Protein AF-K1ZIK6-F1 (afdb_monomer)

Mean predicted aligned error: 15.76 Å

Sequence (245 aa):
MTEDLHEIILDYQNMPEIDQSTIDKTIYEISEILEEAASSTHEKVGQIIFLNIFEQDFQAAEEINNPKSTNSKAKLFLILENQITEQSKDKNLPKKTWLYNSVNLMLDKKHIENTPVKELYSNMNVSKRIELLRVKNIQDKIDLINKYSNKNSSVRDLRAEIGKETTTKSNGLLTYIKDPTKITNVDDIKLVGGKKKEVAIQLGKDAVESLTKEIQLKQKGLDNLSKLISRLEEYNPAPGRKKTS

Organism: NCBI:txid1234023

pLDDT: mean 78.19, std 17.97, range [39.06, 96.19]

Foldseek 3Di:
DPPVVVVVVVLVVPADPQPVVLLVVLQVQLQVLLVVPDQCSLQSNLVSLCCSLVVVVLVLLVCLPPPPDPDNSSVSVVVSQVVQCVCVVPGVGDHSVSNNLSNLLNSVLVVCVPDPCNVLLVQDRSLLSSLLSLPPDVVVSSVLSVVQSDPPHDSVNSNVVSVVVVVVLVVVVVVCVVDVPPPPDPVVPDDDPDVVVVVVVVVVVVVVVVVVVVVVVVVVVVVVVVVVVVVVVVVCDDDDDDPDD

Nearest PDB structures (foldseek):
  5wuq-assembly1_A  TM=2.363E-01  e=1.825E+00  Bacillus subtilis subsp. subtilis str. 168

Radius of gyration: 31.33 Å; Cα contacts (8 Å, |Δi|>4): 149; chains: 1; bounding box: 68×50×114 Å

Secondary structure (DSSP, 8-state):
--HHHHHHHHHHTTS---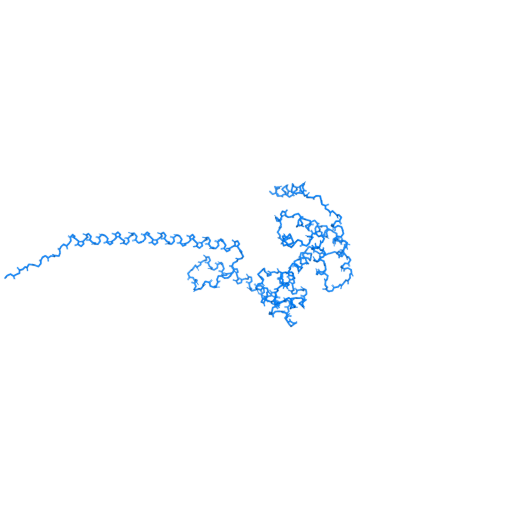-HHHHHHHHHHHHHHHHTT-TTHHHHHHHHHHHHTSTT-HHHHHGGG-TT---HHHHHHHHHHHHHHHHTTTSSPPPHHHHHHHHHHHHHHHHHTTSTTHHHHHHS-HHHHHHHTT--SHHHHHHHHHHH-STTS-HHHHHHHHHHHHHHHHHHHHHHHH-GGG---GGG-----HHHHHHHHHHHHHHHHHHHHHHHHHHHHHHHHHHHHHHHHHHS---------

Solvent-accessible surface area (backbone atoms only — not comparable to full-atom values): 14376 Å² total; per-residue (Å²): 141,67,65,69,61,53,55,57,56,58,59,58,79,74,50,72,84,76,61,57,67,56,44,53,53,51,53,50,57,44,49,57,50,58,72,67,75,51,98,54,45,51,53,54,45,11,47,50,48,36,49,70,55,36,67,70,38,62,72,50,56,68,35,64,85,42,93,82,57,84,49,67,44,34,50,50,48,51,52,45,44,51,54,40,49,66,50,32,81,84,42,97,51,67,52,59,71,55,54,56,48,12,38,51,50,41,52,49,51,60,70,35,61,87,43,97,52,34,67,52,56,71,71,39,58,67,71,49,54,59,58,48,69,76,48,83,52,67,64,65,40,51,54,50,44,71,74,50,48,50,88,88,52,49,62,65,57,54,52,51,50,55,49,49,56,58,50,55,61,54,50,51,55,61,48,46,77,75,47,72,83,76,72,85,56,77,80,77,69,71,82,56,69,72,74,54,40,52,52,52,51,49,55,51,49,55,50,51,52,52,53,50,53,51,51,52,54,52,51,54,51,51,55,52,50,52,54,49,50,55,53,53,54,68,73,52,70,72,83,74,81,77,80,81,127

Structure (mmCIF, N/CA/C/O backbone):
data_AF-K1ZIK6-F1
#
_entry.id   AF-K1ZIK6-F1
#
loop_
_atom_site.group_PDB
_atom_site.id
_atom_site.type_symbol
_atom_site.label_atom_id
_atom_site.label_alt_id
_atom_site.label_comp_id
_atom_site.label_asym_id
_atom_site.label_entity_id
_atom_site.label_seq_id
_atom_site.pdbx_PDB_ins_code
_atom_site.Cartn_x
_atom_site.Cartn_y
_atom_site.Cartn_z
_atom_site.occupancy
_atom_site.B_iso_or_equiv
_atom_site.auth_seq_id
_atom_site.auth_comp_id
_atom_site.auth_asym_id
_atom_site.auth_atom_id
_atom_site.pdbx_PDB_model_num
ATOM 1 N N . MET A 1 1 ? 27.286 14.178 9.792 1.00 43.22 1 MET A N 1
ATOM 2 C CA . MET A 1 1 ? 26.122 13.412 10.306 1.00 43.22 1 MET A CA 1
ATOM 3 C C . MET A 1 1 ? 25.158 14.263 11.147 1.00 43.22 1 MET A C 1
ATOM 5 O O . MET A 1 1 ? 24.274 13.704 11.776 1.00 43.22 1 MET A O 1
ATOM 9 N N . THR A 1 2 ? 25.276 15.596 11.148 1.00 44.12 2 THR A N 1
ATOM 10 C CA . THR A 1 2 ? 24.413 16.517 11.919 1.00 44.12 2 THR A CA 1
ATOM 11 C C . THR A 1 2 ? 23.574 17.455 11.043 1.00 44.12 2 THR A C 1
ATOM 13 O O . THR A 1 2 ? 22.692 18.125 11.566 1.00 44.12 2 THR A O 1
ATOM 16 N N . GLU A 1 3 ? 23.802 17.480 9.725 1.00 40.47 3 GLU A N 1
ATOM 17 C CA . GLU A 1 3 ? 23.070 18.344 8.783 1.00 40.47 3 GLU A CA 1
ATOM 18 C C . GLU A 1 3 ? 21.657 17.816 8.460 1.00 40.47 3 GLU A C 1
ATOM 20 O O . GLU A 1 3 ? 20.736 18.616 8.330 1.00 40.47 3 GLU A O 1
ATOM 25 N N . ASP A 1 4 ? 21.432 16.495 8.484 1.00 51.03 4 ASP A N 1
ATOM 26 C CA . ASP A 1 4 ? 20.115 15.895 8.185 1.00 51.03 4 ASP A CA 1
ATOM 27 C C . ASP A 1 4 ? 19.030 16.218 9.232 1.00 51.03 4 ASP A C 1
ATOM 29 O O . ASP A 1 4 ? 17.855 16.333 8.899 1.00 51.03 4 ASP A O 1
ATOM 33 N N . LEU A 1 5 ? 19.389 16.384 10.511 1.00 40.12 5 LEU A N 1
ATOM 34 C CA . LEU A 1 5 ? 18.404 16.706 11.555 1.00 40.12 5 LEU A CA 1
ATOM 35 C C . LEU A 1 5 ? 17.975 18.176 11.513 1.00 40.12 5 LEU A C 1
ATOM 37 O O . LEU A 1 5 ? 16.846 18.488 11.881 1.00 40.12 5 LEU A 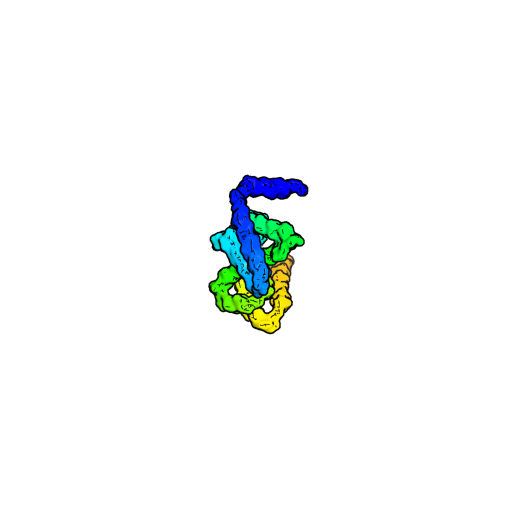O 1
ATOM 41 N N . HIS A 1 6 ? 18.851 19.076 11.064 1.00 41.88 6 HIS A N 1
ATOM 42 C CA . HIS A 1 6 ? 18.546 20.504 11.004 1.00 41.88 6 HIS A CA 1
ATOM 43 C C . HIS A 1 6 ? 17.622 20.840 9.828 1.00 41.88 6 HIS A C 1
ATOM 45 O O . HIS A 1 6 ? 16.703 21.637 10.006 1.00 41.88 6 HIS A O 1
ATOM 51 N N . GLU A 1 7 ? 17.782 20.175 8.676 1.00 44.22 7 GLU A N 1
ATOM 52 C CA . GLU A 1 7 ? 16.818 20.279 7.569 1.00 44.22 7 GLU A CA 1
ATOM 53 C C . GLU A 1 7 ? 15.446 19.713 7.950 1.00 44.22 7 GLU A C 1
ATOM 55 O O . GLU A 1 7 ? 14.436 20.354 7.675 1.00 44.22 7 GLU A O 1
ATOM 60 N N . ILE A 1 8 ? 15.391 18.578 8.661 1.00 48.72 8 ILE A N 1
ATOM 61 C CA . ILE A 1 8 ? 14.118 18.025 9.150 1.00 48.72 8 ILE A CA 1
ATOM 62 C C . ILE A 1 8 ? 13.424 19.012 10.101 1.00 48.72 8 ILE A C 1
ATOM 64 O O . ILE A 1 8 ? 12.223 19.219 9.976 1.00 48.72 8 ILE A O 1
ATOM 68 N N . ILE A 1 9 ? 14.157 19.649 11.023 1.00 46.72 9 ILE A N 1
ATOM 69 C CA . ILE A 1 9 ? 13.596 20.597 12.006 1.00 46.72 9 ILE A CA 1
ATOM 70 C C . ILE A 1 9 ? 13.144 21.915 11.353 1.00 46.72 9 ILE A C 1
ATOM 72 O O . ILE A 1 9 ? 12.115 22.465 11.747 1.00 46.72 9 ILE A O 1
ATOM 76 N N . LEU A 1 10 ? 13.864 22.420 10.347 1.00 44.72 10 LEU A N 1
ATOM 77 C CA . LEU A 1 10 ? 13.479 23.640 9.622 1.00 44.72 10 LEU A CA 1
ATOM 78 C C . LEU A 1 10 ? 12.208 23.439 8.782 1.00 44.72 10 LEU A C 1
ATOM 80 O O . LEU A 1 10 ? 11.402 24.361 8.658 1.00 44.72 10 LEU A O 1
ATOM 84 N N . ASP A 1 11 ? 11.972 22.223 8.289 1.00 50.88 11 ASP A N 1
ATOM 85 C CA . ASP A 1 11 ? 10.766 21.880 7.528 1.00 50.88 11 ASP A CA 1
ATOM 86 C C . ASP A 1 11 ? 9.496 21.780 8.405 1.00 50.88 11 ASP A C 1
ATOM 88 O O . ASP A 1 11 ? 8.379 21.851 7.885 1.00 50.88 11 ASP A O 1
ATOM 92 N N . TYR A 1 12 ? 9.646 21.672 9.736 1.00 50.66 12 TYR A N 1
ATOM 93 C CA . TYR A 1 12 ? 8.534 21.734 10.700 1.00 50.66 12 TYR A CA 1
ATOM 94 C C . TYR A 1 12 ? 8.026 23.162 10.937 1.00 50.66 12 TYR A C 1
ATOM 96 O O . TYR A 1 12 ? 6.843 23.346 11.215 1.00 50.66 12 TYR A O 1
ATOM 104 N N . GLN A 1 13 ? 8.883 24.182 10.815 1.00 43.75 13 GLN A N 1
ATOM 105 C CA . GLN A 1 13 ? 8.511 25.572 11.125 1.00 43.75 13 GLN A CA 1
ATOM 106 C C . GLN A 1 13 ? 7.609 26.219 10.061 1.00 43.75 13 GLN A C 1
ATOM 108 O O . GLN A 1 13 ? 6.963 27.223 10.346 1.00 43.75 13 GLN A O 1
ATOM 113 N N . ASN A 1 14 ? 7.528 25.622 8.867 1.00 49.84 14 ASN A N 1
ATOM 114 C CA . ASN A 1 14 ? 6.648 26.044 7.773 1.00 49.84 14 ASN A CA 1
ATOM 115 C C . ASN A 1 14 ? 5.497 25.054 7.518 1.00 49.84 14 ASN A C 1
ATOM 117 O O . ASN A 1 14 ? 4.886 25.084 6.446 1.00 49.84 14 ASN A O 1
ATOM 121 N N . MET A 1 15 ? 5.206 24.144 8.457 1.00 53.38 15 MET A N 1
ATOM 122 C CA . MET A 1 15 ? 4.019 23.301 8.331 1.00 53.38 15 MET A CA 1
ATOM 123 C C . MET A 1 15 ? 2.756 24.164 8.459 1.00 53.38 15 MET A C 1
ATOM 125 O O . MET A 1 15 ? 2.725 25.063 9.302 1.00 53.38 15 MET A O 1
ATOM 129 N N . PRO A 1 16 ? 1.712 23.910 7.644 1.00 54.78 16 PRO A N 1
ATOM 130 C CA . PRO A 1 16 ? 0.395 24.471 7.919 1.00 54.78 16 PRO A CA 1
ATOM 131 C C . PRO A 1 16 ? 0.028 24.156 9.369 1.00 54.78 16 PRO A C 1
ATOM 133 O O . PRO A 1 16 ? 0.420 23.100 9.871 1.00 54.78 16 PRO A O 1
ATOM 136 N N . GLU A 1 17 ? -0.671 25.085 10.026 1.00 62.50 17 GLU A N 1
ATOM 137 C CA . GLU A 1 17 ? -1.158 24.924 11.397 1.00 62.50 17 GLU A CA 1
ATOM 138 C C . GLU A 1 17 ? -1.684 23.496 11.573 1.00 62.50 17 GLU A C 1
ATOM 140 O O . GLU A 1 17 ? -2.611 23.073 10.878 1.00 62.50 17 GLU A O 1
ATOM 145 N N . ILE A 1 18 ? -0.975 22.708 12.389 1.00 64.69 18 ILE A N 1
ATOM 146 C CA . ILE A 1 18 ? -1.267 21.287 12.547 1.00 64.69 18 ILE A CA 1
ATOM 147 C C . ILE A 1 18 ? -2.652 21.215 13.171 1.00 64.69 18 ILE A C 1
ATOM 149 O O . ILE A 1 18 ? -2.834 21.620 14.319 1.00 64.69 18 ILE A O 1
ATOM 153 N N . ASP A 1 19 ? -3.621 20.691 12.424 1.00 78.94 19 ASP A N 1
ATOM 154 C CA . ASP A 1 19 ? -4.959 20.455 12.944 1.00 78.94 19 ASP A CA 1
ATOM 155 C C . ASP A 1 19 ? -4.935 19.251 13.897 1.00 78.94 19 ASP A C 1
ATOM 157 O O . ASP A 1 19 ? -5.301 18.121 13.558 1.00 78.94 19 ASP A O 1
ATOM 161 N N . GLN A 1 20 ? -4.453 19.500 15.116 1.00 85.50 20 GLN A N 1
ATOM 162 C CA . GLN A 1 20 ? -4.377 18.508 16.182 1.00 85.50 20 GLN A CA 1
ATOM 163 C C . GLN A 1 20 ? -5.766 17.942 16.505 1.00 85.50 20 GLN A C 1
ATOM 165 O O . GLN A 1 20 ? -5.873 16.772 16.861 1.00 85.50 20 GLN A O 1
ATOM 170 N N . SER A 1 21 ? -6.837 18.719 16.295 1.00 88.19 21 SER A N 1
ATOM 171 C CA . SER A 1 21 ? -8.207 18.247 16.507 1.00 88.19 21 SER A CA 1
ATOM 172 C C . SER A 1 21 ? -8.584 17.122 15.537 1.00 88.19 21 SER A C 1
ATOM 174 O O . SER A 1 21 ? -9.175 16.121 15.950 1.00 88.19 21 SER A O 1
ATOM 176 N N . THR A 1 22 ? -8.161 17.224 14.273 1.00 90.38 22 THR A N 1
ATOM 177 C CA . THR A 1 22 ? -8.333 16.164 13.270 1.00 90.38 22 THR A CA 1
ATOM 178 C C . THR A 1 22 ? -7.527 14.914 13.625 1.00 90.38 22 THR A C 1
ATOM 180 O O . THR A 1 22 ? -8.028 13.793 13.471 1.00 90.38 22 THR A O 1
ATOM 183 N N . ILE A 1 23 ? -6.307 15.075 14.147 1.00 91.50 23 ILE A N 1
ATOM 184 C CA . ILE A 1 23 ? -5.480 13.948 14.600 1.00 91.50 23 ILE A CA 1
ATOM 185 C C . ILE A 1 23 ? -6.131 13.233 15.787 1.00 91.50 23 ILE A C 1
ATOM 187 O O . ILE A 1 23 ? -6.352 12.023 15.719 1.00 91.50 23 ILE A O 1
ATOM 191 N N . ASP A 1 24 ? -6.497 13.970 16.835 1.00 90.31 24 ASP A N 1
ATOM 192 C CA . ASP A 1 24 ? -7.087 13.412 18.055 1.00 90.31 24 ASP A CA 1
ATOM 193 C C . ASP A 1 24 ? -8.399 12.683 17.757 1.00 90.31 24 ASP A C 1
ATOM 195 O O . ASP A 1 24 ? -8.600 11.544 18.193 1.00 90.31 24 ASP A O 1
ATOM 199 N N . LYS A 1 25 ? -9.263 13.296 16.938 1.00 92.69 25 LYS A N 1
ATOM 200 C CA . LYS A 1 25 ? -10.500 12.672 16.459 1.00 92.69 25 LYS A CA 1
ATOM 201 C C . LYS A 1 25 ? -10.216 11.365 15.717 1.00 92.69 25 LYS A C 1
ATOM 203 O O . LYS A 1 25 ? -10.876 10.359 15.965 1.00 92.69 25 LYS A O 1
ATOM 208 N N . THR A 1 26 ? -9.221 11.359 14.833 1.00 92.88 26 THR A N 1
ATOM 209 C CA . THR A 1 26 ? -8.854 10.164 14.061 1.00 92.88 26 THR A CA 1
ATOM 210 C C . THR A 1 26 ? -8.324 9.048 14.964 1.00 92.88 26 THR A C 1
ATOM 212 O O . THR A 1 26 ? -8.694 7.890 14.780 1.00 92.88 26 THR A O 1
ATOM 215 N N . ILE A 1 27 ? -7.501 9.367 15.968 1.00 92.19 27 ILE A N 1
ATOM 216 C CA . ILE A 1 27 ? -7.007 8.387 16.951 1.00 92.19 27 ILE A CA 1
ATOM 217 C C . ILE A 1 27 ? -8.165 7.794 17.758 1.00 92.19 27 ILE A C 1
ATOM 219 O O . ILE A 1 27 ? -8.203 6.578 17.975 1.00 92.19 27 ILE A O 1
ATOM 223 N N . TYR A 1 28 ? -9.111 8.633 18.185 1.00 91.75 28 TYR A N 1
ATOM 224 C CA . TYR A 1 28 ? -10.303 8.191 18.902 1.00 91.75 28 TYR A CA 1
ATOM 225 C C . TYR A 1 28 ? -11.125 7.202 18.063 1.00 91.75 28 TYR A C 1
ATOM 227 O O . TYR A 1 28 ? -11.351 6.074 18.494 1.00 91.75 28 TYR A O 1
ATOM 235 N N . GLU A 1 29 ? -11.464 7.560 16.822 1.00 92.44 29 GLU A N 1
ATOM 236 C CA . GLU A 1 29 ? -12.246 6.693 15.931 1.00 92.44 29 GLU A CA 1
ATOM 237 C C . GLU A 1 29 ? -11.528 5.370 15.590 1.00 92.44 29 GLU A C 1
ATOM 239 O O . GLU A 1 29 ? -12.163 4.318 15.487 1.00 92.44 29 GLU A O 1
ATOM 244 N N . ILE A 1 30 ? -10.196 5.386 15.450 1.00 91.69 30 ILE A N 1
ATOM 245 C CA . ILE A 1 30 ? -9.396 4.161 15.277 1.00 91.69 30 ILE A CA 1
ATOM 246 C C . ILE A 1 30 ? -9.490 3.264 16.515 1.00 91.69 30 ILE A C 1
ATOM 248 O O . ILE A 1 30 ? -9.584 2.044 16.371 1.00 91.69 30 ILE A O 1
ATOM 252 N N . SER A 1 31 ? -9.451 3.852 17.712 1.00 89.38 31 SER A N 1
ATOM 253 C CA . SER A 1 31 ? -9.514 3.109 18.975 1.00 89.38 31 SER A CA 1
ATOM 254 C C . SER A 1 31 ? -10.853 2.383 19.115 1.00 89.38 31 SER A C 1
ATOM 256 O O . SER A 1 31 ? -10.858 1.178 19.352 1.00 89.38 31 SER A O 1
ATOM 258 N N . GLU A 1 32 ? -11.963 3.071 18.837 1.00 89.62 32 GLU A N 1
ATOM 259 C CA . GLU A 1 32 ? -13.314 2.488 18.841 1.00 89.62 32 GLU A CA 1
ATOM 260 C C . GLU A 1 32 ? -13.415 1.282 17.886 1.00 89.62 32 GLU A C 1
ATOM 262 O O . GLU A 1 32 ? -13.867 0.204 18.267 1.00 89.62 32 GLU A O 1
ATOM 267 N N . ILE A 1 33 ? -12.893 1.398 16.655 1.00 89.12 33 ILE A N 1
ATOM 268 C CA . ILE A 1 33 ? -12.898 0.281 15.689 1.00 89.12 33 ILE A CA 1
ATOM 269 C C . ILE A 1 33 ? -12.110 -0.935 16.200 1.00 89.12 33 ILE A C 1
ATOM 271 O O . ILE A 1 33 ? -12.443 -2.081 15.871 1.00 89.12 33 ILE A O 1
ATOM 275 N N . LEU A 1 34 ? -11.016 -0.708 16.926 1.00 86.62 34 LEU A N 1
ATOM 276 C CA . LEU A 1 34 ? -10.163 -1.788 17.421 1.00 86.62 34 LEU A CA 1
ATOM 277 C C . LEU A 1 34 ? -10.811 -2.546 18.579 1.00 86.62 34 LEU A C 1
ATOM 279 O O . LEU A 1 34 ? -10.565 -3.746 18.715 1.00 86.62 34 LEU A O 1
ATOM 283 N N . GLU A 1 35 ? -11.668 -1.890 19.357 1.00 84.81 35 GLU A N 1
ATOM 284 C CA . GLU A 1 35 ? -12.453 -2.523 20.419 1.00 84.81 35 GLU A CA 1
ATOM 285 C C . GLU A 1 35 ? -13.569 -3.428 19.866 1.00 84.81 35 GLU A C 1
ATOM 287 O O . GLU A 1 35 ? -13.880 -4.458 20.463 1.00 84.81 35 GLU A O 1
ATOM 292 N N . GLU A 1 36 ? -14.102 -3.135 18.674 1.00 79.38 36 GLU A N 1
ATOM 293 C CA . GLU A 1 36 ? -15.185 -3.910 18.041 1.00 79.38 36 GLU A CA 1
ATOM 294 C C . GLU A 1 36 ? -14.785 -5.320 17.535 1.00 79.38 36 GLU A C 1
ATOM 296 O O . GLU A 1 36 ? -15.646 -6.071 17.073 1.00 79.38 36 GLU A O 1
ATOM 301 N N . ALA A 1 37 ? 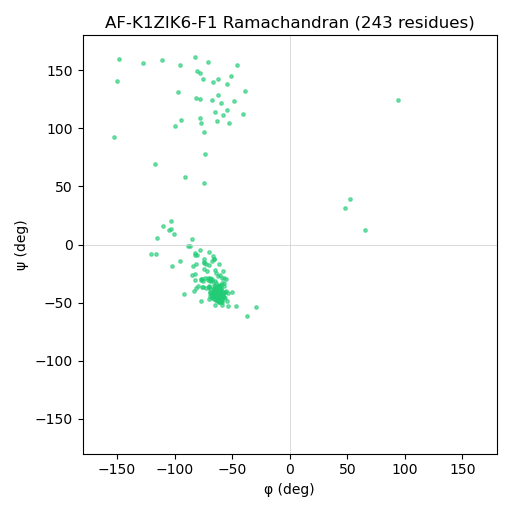-13.498 -5.701 17.574 1.00 63.81 37 ALA A N 1
ATOM 302 C CA . ALA A 1 37 ? -12.975 -7.024 17.177 1.00 63.81 37 ALA A CA 1
ATOM 303 C C . ALA A 1 37 ? -13.462 -7.567 15.803 1.00 63.81 37 ALA A C 1
ATOM 305 O O . ALA A 1 37 ? -13.582 -8.779 15.596 1.00 63.81 37 ALA A O 1
ATOM 306 N N . ALA A 1 38 ? -13.734 -6.689 14.834 1.00 62.53 38 ALA A N 1
ATOM 307 C CA . ALA A 1 38 ? -14.290 -7.071 13.536 1.00 62.53 38 ALA A CA 1
ATOM 308 C C . ALA A 1 38 ? -13.231 -7.605 12.544 1.00 62.53 38 ALA A C 1
ATOM 310 O O . ALA A 1 38 ? -12.095 -7.146 12.478 1.00 62.53 38 ALA A O 1
ATOM 311 N N . SER A 1 39 ? -13.612 -8.518 11.644 1.00 59.41 39 SER A N 1
ATOM 312 C CA . SER A 1 39 ? -12.715 -9.016 10.581 1.00 59.41 39 SER A CA 1
ATOM 313 C C . SER A 1 39 ? -12.319 -7.953 9.538 1.00 59.41 39 SER A C 1
ATOM 315 O O . SER A 1 39 ? -11.414 -8.183 8.736 1.00 59.41 39 SER A O 1
ATOM 317 N N . SER A 1 40 ? -12.988 -6.795 9.530 1.00 76.12 40 SER A N 1
ATOM 318 C CA . SER A 1 40 ? -12.798 -5.695 8.575 1.00 76.12 40 SER A CA 1
ATOM 319 C C . SER A 1 40 ? -12.037 -4.490 9.149 1.00 76.12 40 SER A C 1
ATOM 321 O O . SER A 1 40 ? -12.042 -3.428 8.527 1.00 76.12 40 SER A O 1
ATOM 323 N N . THR A 1 41 ? -11.396 -4.615 10.317 1.00 88.25 41 THR A N 1
ATOM 324 C CA . THR A 1 41 ? -10.747 -3.492 11.026 1.00 88.25 41 THR A CA 1
ATOM 325 C C . THR A 1 41 ? -9.743 -2.727 10.157 1.00 88.25 41 THR A C 1
ATOM 327 O O . THR A 1 41 ? -9.771 -1.502 10.150 1.00 88.25 41 THR A O 1
ATOM 330 N N . HIS A 1 42 ? -8.922 -3.412 9.351 1.00 90.44 42 HIS A N 1
ATOM 331 C CA . HIS A 1 42 ? -7.976 -2.739 8.443 1.00 90.44 42 HIS A CA 1
ATOM 332 C C . HIS A 1 42 ? -8.679 -1.826 7.428 1.00 90.44 42 HIS A C 1
ATOM 334 O O . HIS A 1 42 ? -8.225 -0.716 7.172 1.00 90.44 42 HIS A O 1
ATOM 340 N N . GLU A 1 43 ? -9.785 -2.288 6.838 1.00 89.19 43 GLU A N 1
ATOM 341 C CA . GLU A 1 43 ? -10.516 -1.498 5.842 1.00 89.19 43 GLU A CA 1
ATOM 342 C C . GLU A 1 43 ? -11.187 -0.289 6.482 1.00 89.19 43 GLU A C 1
ATOM 344 O O . GLU A 1 43 ? -11.086 0.810 5.945 1.00 89.19 43 GLU A O 1
ATOM 349 N N . LYS A 1 44 ? -11.827 -0.485 7.643 1.00 91.94 44 LYS A N 1
ATOM 350 C CA . LYS A 1 44 ? -12.469 0.606 8.382 1.00 91.94 44 LYS A CA 1
ATOM 351 C C . LYS A 1 44 ? -11.443 1.674 8.772 1.00 91.94 44 LYS A C 1
ATOM 353 O O . LYS A 1 44 ? -11.659 2.845 8.487 1.00 91.94 44 LYS A O 1
ATOM 358 N N . VAL A 1 45 ? -10.299 1.281 9.340 1.00 93.88 45 VAL A N 1
ATOM 359 C CA . VAL A 1 45 ? -9.248 2.244 9.711 1.00 93.88 45 VAL A CA 1
ATOM 360 C C . VAL A 1 45 ? -8.664 2.937 8.481 1.00 93.88 45 VAL A C 1
ATOM 362 O O . VAL A 1 45 ? -8.513 4.155 8.484 1.00 93.88 45 VAL A O 1
ATOM 365 N N . GLY A 1 46 ? -8.391 2.197 7.403 1.00 94.94 46 GLY A N 1
ATOM 366 C CA . GLY A 1 46 ? -7.932 2.789 6.145 1.00 94.94 46 GLY A CA 1
ATOM 367 C C . GLY A 1 46 ? -8.907 3.835 5.604 1.00 94.94 46 GLY A C 1
ATOM 368 O O . GLY A 1 46 ? -8.482 4.902 5.168 1.00 94.94 46 GLY A O 1
ATOM 369 N N . GLN A 1 47 ? -10.210 3.560 5.684 1.00 94.25 47 GLN A N 1
ATOM 370 C CA . GLN A 1 47 ? -11.261 4.485 5.274 1.00 94.25 47 GLN A CA 1
ATOM 371 C C . GLN A 1 47 ? -11.324 5.730 6.165 1.00 94.25 47 GLN A C 1
ATOM 373 O O . GLN A 1 47 ? -11.405 6.831 5.632 1.00 94.25 47 GLN A O 1
ATOM 378 N N . ILE A 1 48 ? -11.246 5.583 7.490 1.00 94.94 48 ILE A N 1
ATOM 379 C CA . ILE A 1 48 ? -11.252 6.724 8.418 1.00 94.94 48 ILE A CA 1
ATOM 380 C C . ILE A 1 48 ? -10.056 7.639 8.176 1.00 94.94 48 ILE A C 1
ATOM 382 O O . ILE A 1 48 ? -10.224 8.846 8.037 1.00 94.94 48 ILE A O 1
ATOM 386 N N . ILE A 1 49 ? -8.859 7.070 8.036 1.00 95.75 49 ILE A N 1
ATOM 387 C CA . ILE A 1 49 ? -7.659 7.853 7.733 1.00 95.75 49 ILE A CA 1
ATOM 388 C C . ILE A 1 49 ? -7.817 8.557 6.378 1.00 95.75 49 ILE A C 1
ATOM 390 O O . ILE A 1 49 ? -7.513 9.741 6.254 1.00 95.75 49 ILE A O 1
ATOM 394 N N . PHE A 1 50 ? -8.337 7.863 5.363 1.00 95.56 50 PHE A N 1
ATOM 395 C CA . PHE A 1 50 ? -8.575 8.451 4.045 1.00 95.56 50 PHE A CA 1
ATOM 396 C C . PHE A 1 50 ? -9.577 9.616 4.070 1.00 95.56 50 PHE A C 1
ATOM 398 O O . PHE A 1 50 ? -9.401 10.594 3.345 1.00 95.56 50 PHE A O 1
ATOM 405 N N . LEU A 1 51 ? -10.611 9.533 4.907 1.00 94.00 51 LEU A N 1
ATOM 406 C CA . LEU A 1 51 ? -11.614 10.584 5.053 1.00 94.00 51 LEU A CA 1
ATOM 407 C C . LEU A 1 51 ? -11.103 11.763 5.885 1.00 94.00 51 LEU A C 1
ATOM 409 O O . LEU A 1 51 ? -11.229 12.898 5.440 1.00 94.00 51 LEU A O 1
ATOM 413 N N . ASN A 1 52 ? -10.512 11.507 7.051 1.00 93.81 52 ASN A N 1
ATOM 414 C CA . ASN A 1 52 ? -10.156 12.561 8.002 1.00 93.81 52 ASN A CA 1
ATOM 415 C C . ASN A 1 52 ? -8.811 13.224 7.681 1.00 93.81 52 ASN A C 1
ATOM 417 O O . ASN A 1 52 ? -8.684 14.431 7.815 1.00 93.81 52 ASN A O 1
ATOM 421 N N . ILE A 1 53 ? -7.803 12.451 7.259 1.00 94.44 53 ILE A N 1
ATOM 422 C CA . ILE A 1 53 ? -6.446 12.971 7.015 1.00 94.44 53 ILE A CA 1
ATOM 423 C C . ILE A 1 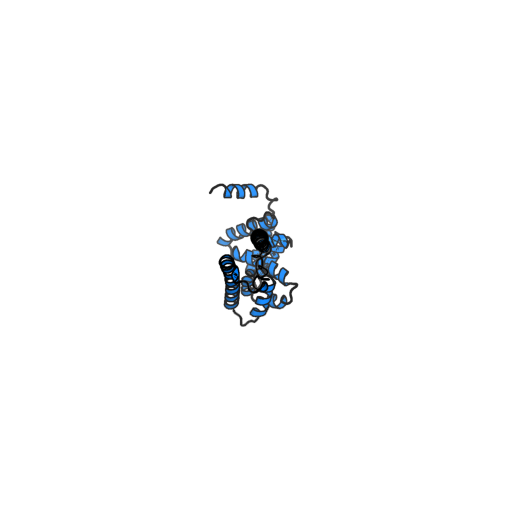53 ? -6.275 13.406 5.565 1.00 94.44 53 ILE A C 1
ATOM 425 O O . ILE A 1 53 ? -5.676 14.441 5.280 1.00 94.44 53 ILE A O 1
ATOM 429 N N . PHE A 1 54 ? -6.783 12.598 4.635 1.00 93.62 54 PHE A N 1
ATOM 430 C CA . PHE A 1 54 ? -6.603 12.855 3.210 1.00 93.62 54 PHE A CA 1
ATOM 431 C C . PHE A 1 54 ? -7.782 13.601 2.582 1.00 93.62 54 PHE A C 1
ATOM 433 O O . PHE A 1 54 ? -7.630 14.140 1.489 1.00 93.62 54 PHE A O 1
ATOM 440 N N . GLU A 1 55 ? -8.935 13.696 3.253 1.00 92.75 55 GLU A N 1
ATOM 441 C CA . GLU A 1 55 ? -10.154 14.335 2.728 1.00 92.75 55 GLU A CA 1
ATOM 442 C C . GLU A 1 55 ? -10.548 13.791 1.347 1.00 92.75 55 GLU A C 1
ATOM 444 O O . GLU A 1 55 ? -10.942 14.531 0.447 1.00 92.75 55 GLU A O 1
ATOM 449 N N . GLN A 1 56 ? -10.399 12.478 1.160 1.00 92.44 56 GLN A N 1
ATOM 450 C CA . GLN A 1 56 ? -10.610 11.794 -0.120 1.00 92.44 56 GLN A CA 1
ATOM 451 C C . GLN A 1 56 ? -9.622 12.170 -1.242 1.00 92.44 56 GLN A C 1
ATOM 453 O O . GLN A 1 56 ? -9.826 11.784 -2.396 1.00 92.44 56 GLN A O 1
ATOM 458 N N . ASP A 1 57 ? -8.526 12.862 -0.924 1.00 93.19 57 ASP A N 1
ATOM 459 C CA . ASP A 1 57 ? -7.439 13.133 -1.862 1.00 93.19 57 ASP A CA 1
ATOM 460 C C . ASP A 1 57 ? -6.609 11.866 -2.098 1.00 93.19 57 ASP A C 1
ATOM 462 O O . ASP A 1 57 ? -5.723 11.487 -1.326 1.00 93.19 57 ASP A O 1
ATOM 466 N N . PHE A 1 58 ? -6.937 11.189 -3.194 1.00 92.25 58 PHE A N 1
ATOM 467 C CA . PHE A 1 58 ? -6.297 9.946 -3.592 1.00 92.25 58 PHE A CA 1
ATOM 468 C C . PHE A 1 58 ? -4.808 10.118 -3.909 1.00 92.25 58 PHE A C 1
ATOM 470 O O . PHE A 1 58 ? -4.006 9.272 -3.522 1.00 92.25 58 PHE A O 1
ATOM 477 N N . GLN A 1 59 ? -4.432 11.222 -4.562 1.00 91.19 59 GLN A N 1
ATOM 478 C CA . GLN A 1 59 ? -3.041 11.478 -4.938 1.00 91.19 59 GLN A CA 1
ATOM 479 C C . GLN A 1 59 ? -2.185 11.720 -3.696 1.00 91.19 59 GLN A C 1
ATOM 481 O O . GLN A 1 59 ? -1.126 11.115 -3.551 1.00 91.19 59 GLN A O 1
ATOM 486 N N . ALA A 1 60 ? -2.678 12.529 -2.755 1.00 91.56 60 ALA A N 1
ATOM 487 C CA . ALA A 1 60 ? -1.985 12.756 -1.490 1.00 91.56 60 ALA A CA 1
ATOM 488 C C . ALA A 1 60 ? -1.792 11.457 -0.687 1.00 91.56 60 ALA A C 1
ATOM 490 O O . ALA A 1 60 ? -0.742 11.244 -0.080 1.00 91.56 60 ALA A O 1
ATOM 491 N N . ALA A 1 61 ? -2.786 10.567 -0.702 1.00 92.69 61 ALA A N 1
ATOM 492 C CA . ALA A 1 61 ? -2.715 9.290 -0.002 1.00 92.69 61 ALA A CA 1
ATOM 493 C C . ALA A 1 61 ? -1.735 8.292 -0.651 1.00 92.69 61 ALA A C 1
ATOM 495 O O . ALA A 1 61 ? -1.112 7.503 0.058 1.00 92.69 61 ALA A O 1
ATOM 496 N N . GLU A 1 62 ? -1.523 8.330 -1.970 1.00 91.38 62 GLU A N 1
ATOM 497 C CA . GLU A 1 62 ? -0.485 7.517 -2.629 1.00 91.38 62 GLU A CA 1
ATOM 498 C C . GLU A 1 62 ? 0.939 7.904 -2.186 1.00 91.38 62 GLU A C 1
ATOM 500 O O . GLU A 1 62 ? 1.861 7.077 -2.208 1.00 91.38 62 GLU A O 1
ATOM 505 N N . GLU A 1 63 ? 1.129 9.143 -1.731 1.00 91.75 63 GLU A N 1
ATOM 506 C CA . GLU A 1 63 ? 2.425 9.663 -1.303 1.00 91.75 63 GLU A CA 1
ATOM 507 C C . GLU A 1 63 ? 2.864 9.205 0.095 1.00 91.75 63 GLU A C 1
ATOM 509 O O . GLU A 1 63 ? 4.012 9.448 0.463 1.00 91.75 63 GLU A O 1
ATOM 514 N N . ILE A 1 64 ? 2.041 8.470 0.858 1.00 89.12 64 ILE A N 1
ATOM 515 C CA . ILE A 1 64 ? 2.392 8.035 2.230 1.00 89.12 64 ILE A CA 1
ATOM 516 C C . ILE A 1 64 ? 3.688 7.225 2.308 1.00 89.12 64 ILE A C 1
ATOM 518 O O . ILE A 1 64 ? 4.382 7.236 3.323 1.00 89.12 64 ILE A O 1
ATOM 522 N N . ASN A 1 65 ? 4.026 6.507 1.233 1.00 82.44 65 ASN A N 1
ATOM 523 C CA . ASN A 1 65 ? 5.231 5.683 1.156 1.00 82.44 65 ASN A CA 1
ATOM 524 C C . ASN A 1 65 ? 6.463 6.484 0.689 1.00 82.44 65 ASN A C 1
ATOM 526 O O . ASN A 1 65 ? 7.549 5.913 0.561 1.00 82.44 65 ASN A O 1
ATOM 530 N N . ASN A 1 66 ? 6.307 7.779 0.396 1.00 82.69 66 ASN A N 1
ATOM 531 C CA . ASN A 1 66 ? 7.379 8.673 -0.010 1.00 82.69 66 ASN A CA 1
ATOM 532 C C . ASN A 1 66 ? 7.847 9.520 1.190 1.00 82.69 66 ASN A C 1
ATOM 534 O O . ASN A 1 66 ? 7.218 10.528 1.506 1.00 82.69 66 ASN A O 1
ATOM 538 N N . PRO A 1 67 ? 8.989 9.189 1.820 1.00 71.62 67 PRO A N 1
ATOM 539 C CA . PRO A 1 67 ? 9.494 9.938 2.973 1.00 71.62 67 PRO A CA 1
ATOM 540 C C . PRO A 1 67 ? 9.916 11.375 2.630 1.00 71.62 67 PRO A C 1
ATOM 542 O O . PRO A 1 67 ? 10.153 12.165 3.532 1.00 71.62 67 PRO A O 1
ATOM 545 N N . LYS A 1 68 ? 10.031 11.711 1.339 1.00 78.19 68 LYS A N 1
ATOM 546 C CA . LYS A 1 68 ? 10.366 13.053 0.844 1.00 78.19 68 LYS A CA 1
ATOM 547 C C . LYS A 1 68 ? 9.145 13.804 0.309 1.00 78.19 68 LYS A C 1
ATOM 549 O O . LYS A 1 68 ? 9.308 14.762 -0.441 1.00 78.19 68 LYS A O 1
ATOM 554 N N . SER A 1 69 ? 7.932 13.325 0.590 1.00 79.50 69 SER A N 1
ATOM 555 C CA . SER A 1 69 ? 6.718 14.022 0.174 1.00 79.50 69 SER A CA 1
ATOM 556 C C . SER A 1 69 ? 6.655 15.399 0.840 1.00 79.50 69 SER A C 1
ATOM 558 O O . SER A 1 69 ? 6.786 15.531 2.057 1.00 79.50 69 SER A O 1
ATOM 560 N N . THR A 1 70 ? 6.448 16.432 0.027 1.00 82.50 70 THR A N 1
ATOM 561 C CA . THR A 1 70 ? 6.163 17.793 0.493 1.00 82.50 70 THR A CA 1
ATOM 562 C C . THR A 1 70 ? 4.664 18.021 0.696 1.00 82.50 70 THR A C 1
ATOM 564 O O . THR A 1 70 ? 4.267 19.102 1.129 1.00 82.50 70 THR A O 1
ATOM 567 N N . ASN A 1 71 ? 3.828 17.016 0.410 1.00 88.50 71 ASN A N 1
ATOM 568 C CA . ASN A 1 71 ? 2.384 17.094 0.555 1.00 88.50 71 ASN A CA 1
ATOM 569 C C . ASN A 1 71 ? 2.006 17.209 2.039 1.00 88.50 71 ASN A C 1
ATOM 571 O O . ASN A 1 71 ? 2.364 16.363 2.864 1.00 88.50 71 ASN A O 1
ATOM 575 N N . SER A 1 72 ? 1.259 18.258 2.384 1.00 87.75 72 SER A N 1
ATOM 576 C CA . SER A 1 72 ? 0.858 18.544 3.763 1.00 87.75 72 SER A CA 1
ATOM 577 C C . SER A 1 72 ? 0.028 17.421 4.391 1.00 87.75 72 SER A C 1
ATOM 579 O O . SER A 1 72 ? 0.214 17.130 5.569 1.00 87.75 72 SER A O 1
ATOM 581 N N . LYS A 1 73 ? -0.825 16.735 3.621 1.00 89.56 73 LYS A N 1
ATOM 582 C CA . LYS A 1 73 ? -1.657 15.618 4.104 1.00 89.56 73 LYS A CA 1
ATOM 583 C C . LYS A 1 73 ? -0.829 14.359 4.357 1.00 89.56 73 LYS A C 1
ATOM 585 O O . LYS A 1 73 ? -1.036 13.670 5.354 1.00 89.56 73 LYS A O 1
ATOM 590 N N . ALA A 1 74 ? 0.169 14.087 3.513 1.00 88.81 74 ALA A N 1
ATOM 591 C CA . ALA A 1 74 ? 1.130 13.013 3.766 1.00 88.81 74 ALA A CA 1
ATOM 592 C C . ALA A 1 74 ? 1.960 13.294 5.033 1.00 88.81 74 ALA A C 1
ATOM 594 O O . ALA A 1 74 ? 2.164 12.391 5.846 1.00 88.81 74 ALA A O 1
ATOM 595 N N . LYS A 1 75 ? 2.362 14.555 5.259 1.00 87.06 75 LYS A N 1
ATOM 596 C CA . LYS A 1 75 ? 2.992 14.981 6.521 1.00 87.06 75 LYS A CA 1
ATOM 597 C C . LYS A 1 75 ? 2.042 14.833 7.721 1.00 87.06 75 LYS A C 1
ATOM 599 O O . LYS A 1 75 ? 2.468 14.351 8.767 1.00 87.06 75 LYS A O 1
ATOM 604 N N . LEU A 1 76 ? 0.757 15.163 7.570 1.00 89.69 76 LEU A N 1
ATOM 605 C CA . LEU A 1 76 ? -0.255 14.984 8.619 1.00 89.69 76 LEU A CA 1
ATOM 606 C C . LEU A 1 76 ? -0.434 13.502 8.998 1.00 89.69 76 LEU A C 1
ATOM 608 O O . LEU A 1 76 ? -0.506 13.165 10.179 1.00 89.69 76 LEU A O 1
ATOM 612 N N . PHE A 1 77 ? -0.406 12.594 8.019 1.00 92.69 77 PHE A N 1
ATOM 613 C CA . PHE A 1 77 ? -0.396 11.152 8.277 1.00 92.69 77 PHE A CA 1
ATOM 614 C C . PHE A 1 77 ? 0.844 10.688 9.057 1.00 92.69 77 PHE A C 1
ATOM 616 O O . PHE A 1 77 ? 0.723 9.832 9.931 1.00 92.69 77 PHE A O 1
ATOM 623 N N . LEU A 1 78 ? 2.026 11.257 8.792 1.00 89.88 78 LEU A N 1
ATOM 624 C CA . LEU A 1 78 ? 3.231 10.959 9.577 1.00 89.88 78 LEU A CA 1
ATOM 625 C C . LEU A 1 78 ? 3.085 11.408 11.039 1.00 89.88 78 LEU A C 1
ATOM 627 O O . LEU A 1 78 ? 3.507 10.687 11.940 1.00 89.88 78 LEU A O 1
ATOM 631 N N . ILE A 1 79 ? 2.453 12.560 11.289 1.00 89.94 79 ILE A N 1
ATOM 632 C CA . ILE A 1 79 ? 2.149 13.021 12.654 1.00 89.94 79 ILE A CA 1
ATOM 633 C C . ILE A 1 79 ? 1.209 12.032 13.353 1.00 89.94 79 ILE A C 1
ATOM 635 O O . ILE A 1 79 ? 1.514 11.590 14.462 1.00 89.94 79 ILE A O 1
ATOM 639 N N . LEU A 1 80 ? 0.116 11.632 12.691 1.00 91.94 80 LEU A N 1
ATOM 640 C CA . LEU A 1 80 ? -0.812 10.616 13.201 1.00 91.94 80 LEU A CA 1
ATOM 641 C C . LEU A 1 80 ? -0.075 9.315 13.553 1.00 91.94 80 LEU A C 1
ATOM 643 O O . LEU A 1 80 ? -0.259 8.759 14.634 1.00 91.94 80 LEU A O 1
ATOM 647 N N . GLU A 1 81 ? 0.766 8.822 12.642 1.00 92.19 81 GLU A N 1
ATOM 648 C CA . GLU A 1 81 ? 1.515 7.580 12.825 1.00 92.19 81 GLU A CA 1
ATOM 649 C C . GLU A 1 81 ? 2.487 7.645 14.004 1.00 92.19 81 GLU A C 1
ATOM 651 O O . GLU A 1 81 ? 2.565 6.686 14.777 1.00 92.19 81 GLU A O 1
ATOM 656 N N . ASN A 1 82 ? 3.197 8.763 14.164 1.00 89.00 82 ASN A N 1
ATOM 657 C CA . ASN A 1 82 ? 4.096 8.969 15.293 1.00 89.00 82 ASN A CA 1
ATOM 658 C C . ASN A 1 82 ? 3.319 8.982 16.615 1.00 89.00 82 ASN A C 1
ATOM 660 O O . ASN A 1 82 ? 3.679 8.242 17.528 1.00 89.00 82 ASN A O 1
ATOM 664 N N . GLN A 1 83 ? 2.207 9.721 16.699 1.00 89.69 83 GLN A N 1
ATOM 665 C CA . GLN A 1 83 ? 1.393 9.779 17.919 1.00 89.69 83 GLN A CA 1
ATOM 666 C C . GLN A 1 83 ? 0.783 8.419 18.280 1.00 89.69 83 GLN A C 1
ATOM 668 O O . GLN A 1 83 ? 0.823 8.010 19.441 1.00 89.69 83 GLN A O 1
ATOM 673 N N . ILE A 1 84 ? 0.268 7.674 17.296 1.00 89.19 84 ILE A N 1
ATOM 674 C CA . ILE A 1 84 ? -0.234 6.314 17.527 1.00 89.19 84 ILE A CA 1
ATOM 675 C C . ILE A 1 84 ? 0.899 5.397 17.999 1.00 89.19 84 ILE A C 1
ATOM 677 O O . ILE A 1 84 ? 0.722 4.644 18.957 1.00 89.19 84 ILE A O 1
ATOM 681 N N . THR A 1 85 ? 2.070 5.461 17.362 1.00 85.25 85 THR A N 1
ATOM 682 C CA . THR A 1 85 ? 3.225 4.633 17.732 1.00 85.25 85 THR A CA 1
ATOM 683 C C . THR A 1 85 ? 3.706 4.941 19.151 1.00 85.25 85 THR A C 1
ATOM 685 O O . THR A 1 85 ? 3.994 4.011 19.907 1.00 85.25 85 THR A O 1
ATOM 688 N N . GLU A 1 86 ? 3.738 6.211 19.552 1.00 85.44 86 GLU A N 1
ATOM 689 C CA . GLU A 1 86 ? 4.092 6.626 20.911 1.00 85.44 86 GLU A CA 1
ATOM 690 C C . GLU A 1 86 ? 3.077 6.127 21.949 1.00 85.44 86 GLU A C 1
ATOM 692 O O . GLU A 1 86 ? 3.478 5.545 22.958 1.00 85.44 86 GLU A O 1
ATOM 697 N N . GLN A 1 87 ? 1.776 6.260 21.669 1.00 82.88 87 GLN A N 1
ATOM 698 C CA . GLN A 1 87 ? 0.700 5.821 22.567 1.00 82.88 87 GLN A CA 1
ATOM 699 C C . GLN A 1 87 ? 0.507 4.293 22.608 1.00 82.88 87 GLN A C 1
ATOM 701 O O . GLN A 1 87 ? -0.042 3.763 23.574 1.00 82.88 87 GLN A O 1
ATOM 706 N N . SER A 1 88 ? 0.964 3.561 21.585 1.00 77.06 88 SER A N 1
ATOM 707 C CA . SER A 1 88 ? 0.808 2.098 21.482 1.00 77.06 88 SER A CA 1
ATOM 708 C C . SER A 1 88 ? 1.576 1.293 22.533 1.00 77.06 88 SER A C 1
ATOM 710 O O . SER A 1 88 ? 1.361 0.090 22.661 1.00 77.06 88 SER A O 1
ATOM 712 N N . LYS A 1 89 ? 2.465 1.932 23.302 1.00 70.06 89 LYS A N 1
ATOM 713 C CA . LYS A 1 89 ? 3.160 1.280 24.421 1.00 70.06 89 LYS A CA 1
ATOM 714 C C . LYS A 1 89 ? 2.220 0.968 25.588 1.00 70.06 89 LYS A C 1
ATOM 716 O O . LYS A 1 89 ? 2.438 -0.033 26.263 1.00 70.06 89 LYS A O 1
ATOM 721 N N . ASP A 1 90 ? 1.165 1.766 25.751 1.00 67.00 90 ASP A N 1
ATOM 722 C CA . ASP A 1 90 ? 0.248 1.699 26.896 1.00 67.00 90 ASP A CA 1
ATOM 723 C C . ASP A 1 90 ? -1.212 1.415 26.493 1.00 67.00 90 ASP A C 1
ATOM 725 O O . ASP A 1 90 ? -2.062 1.168 27.347 1.00 67.00 90 ASP A O 1
ATOM 729 N N . LYS A 1 91 ? -1.523 1.434 25.189 1.00 73.88 91 LYS A N 1
ATOM 730 C CA . LYS A 1 91 ? -2.869 1.218 24.630 1.00 73.88 91 LYS A CA 1
ATOM 731 C C . LYS A 1 91 ? -2.861 0.126 23.560 1.00 73.88 91 LYS A C 1
ATOM 733 O O . LYS A 1 91 ? -1.849 -0.092 22.898 1.00 73.88 91 LYS A O 1
ATOM 738 N N . ASN A 1 92 ? -4.014 -0.509 23.318 1.00 79.56 92 ASN A N 1
ATOM 739 C CA . ASN A 1 92 ? -4.221 -1.486 22.235 1.00 79.56 92 ASN A CA 1
ATOM 740 C C . ASN A 1 92 ? -4.316 -0.811 20.847 1.00 79.56 92 ASN A C 1
ATOM 742 O O . ASN A 1 92 ? -5.281 -0.987 20.107 1.00 79.56 92 ASN A O 1
ATOM 746 N N . LEU A 1 93 ? -3.325 0.015 20.517 1.00 84.38 93 LEU A N 1
ATOM 747 C CA . LEU A 1 93 ? -3.247 0.773 19.275 1.00 84.38 93 LEU A CA 1
ATOM 748 C C . LEU A 1 93 ? -2.404 0.039 18.216 1.00 84.38 93 LEU A C 1
ATOM 750 O O . LEU A 1 93 ? -1.530 -0.769 18.548 1.00 84.38 93 LEU A O 1
ATOM 754 N N . PRO A 1 94 ? -2.643 0.299 16.918 1.00 85.44 94 PRO A N 1
ATOM 755 C CA . PRO A 1 94 ? -2.003 -0.443 15.847 1.00 85.44 94 PRO A CA 1
ATOM 756 C C . PRO A 1 94 ? -0.562 0.024 15.626 1.00 85.44 94 PRO A C 1
ATOM 758 O O . PRO A 1 94 ? -0.226 1.197 15.747 1.00 85.44 94 PRO A O 1
ATOM 761 N N . LYS A 1 95 ? 0.306 -0.907 15.220 1.00 88.38 95 LYS A N 1
ATOM 762 C CA . LYS A 1 95 ? 1.696 -0.592 14.857 1.00 88.38 95 LYS A CA 1
ATOM 763 C C . LYS A 1 95 ? 1.764 0.181 13.537 1.00 88.38 95 LYS A C 1
ATOM 765 O O . LYS A 1 95 ? 0.929 -0.033 12.659 1.00 88.38 95 LYS A O 1
ATOM 770 N N . LYS A 1 96 ? 2.853 0.928 13.321 1.00 89.75 96 LYS A N 1
ATOM 771 C CA . LYS A 1 96 ? 3.192 1.600 12.049 1.00 89.75 96 LYS A CA 1
ATOM 772 C C . LYS A 1 96 ? 2.817 0.795 10.801 1.00 89.75 96 LYS A C 1
ATOM 774 O O . LYS A 1 96 ? 1.974 1.213 10.018 1.00 89.75 96 LYS A O 1
ATOM 779 N N . THR A 1 97 ? 3.392 -0.397 10.618 1.00 90.75 97 THR A N 1
ATOM 780 C CA . THR A 1 97 ? 3.147 -1.223 9.418 1.00 90.75 97 THR A CA 1
ATOM 781 C C . THR A 1 97 ? 1.664 -1.537 9.205 1.00 90.75 97 THR A C 1
ATOM 783 O O . THR A 1 97 ? 1.207 -1.621 8.070 1.00 90.75 97 THR A O 1
ATOM 786 N N . TRP A 1 98 ? 0.903 -1.689 10.287 1.00 92.88 98 TRP A N 1
ATOM 787 C CA . TRP A 1 98 ? -0.527 -1.965 10.237 1.00 92.88 98 TRP A CA 1
ATOM 788 C C . TRP A 1 98 ? -1.317 -0.753 9.715 1.00 92.88 98 TRP A C 1
ATOM 790 O O . TRP A 1 98 ? -2.187 -0.919 8.858 1.00 92.88 98 TRP A O 1
ATOM 800 N N . LEU A 1 99 ? -0.972 0.466 10.151 1.00 93.38 99 LEU A N 1
ATOM 801 C CA . LEU A 1 99 ? -1.571 1.711 9.646 1.00 93.38 99 LEU A CA 1
ATOM 802 C C . LEU A 1 99 ? -1.310 1.893 8.149 1.00 93.38 99 LEU A C 1
ATOM 804 O O . LEU A 1 99 ? -2.244 2.093 7.374 1.00 93.38 99 LEU A O 1
ATOM 808 N N . TYR A 1 100 ? -0.052 1.736 7.728 1.00 94.69 100 TYR A N 1
ATOM 809 C CA . TYR A 1 100 ? 0.326 1.814 6.315 1.00 94.69 100 TYR A CA 1
ATOM 810 C C . TYR A 1 100 ? -0.421 0.779 5.471 1.00 94.69 100 TYR A C 1
ATOM 812 O O . TYR A 1 100 ? -0.933 1.105 4.402 1.00 94.69 100 TYR A O 1
ATOM 820 N N . ASN A 1 101 ? -0.522 -0.467 5.942 1.00 95.56 101 ASN A N 1
ATOM 821 C CA . ASN A 1 101 ? -1.287 -1.499 5.244 1.00 95.56 101 ASN A CA 1
ATOM 822 C C . ASN A 1 101 ? -2.768 -1.129 5.132 1.00 95.56 101 ASN A C 1
ATOM 824 O O . ASN A 1 101 ? -3.367 -1.374 4.092 1.00 95.56 101 ASN A O 1
ATOM 828 N N . SER A 1 102 ? -3.350 -0.526 6.166 1.00 95.56 102 SER A N 1
ATOM 829 C CA . SER A 1 102 ? -4.758 -0.121 6.172 1.00 95.56 102 SER A CA 1
ATOM 830 C C . SER A 1 102 ? -5.051 0.946 5.116 1.00 95.56 102 SER A C 1
ATOM 832 O O . SER A 1 102 ? -5.965 0.770 4.310 1.00 95.56 102 SER A O 1
ATOM 834 N N . VAL A 1 103 ? -4.232 2.002 5.040 1.00 96.19 103 VAL A N 1
ATOM 835 C CA . VAL A 1 103 ? -4.376 3.032 3.995 1.00 96.19 103 VAL A CA 1
ATOM 836 C C . VAL A 1 103 ? -4.125 2.436 2.610 1.00 96.19 103 VAL A C 1
ATOM 838 O O . VAL A 1 103 ? -4.948 2.594 1.713 1.00 96.19 103 VAL A O 1
ATOM 841 N N . ASN A 1 104 ? -3.047 1.665 2.438 1.00 95.88 104 ASN A N 1
ATOM 842 C CA . ASN A 1 104 ? -2.736 1.039 1.153 1.00 95.88 104 ASN A CA 1
ATOM 843 C C . ASN A 1 104 ? -3.834 0.060 0.693 1.00 95.88 104 ASN A C 1
ATOM 845 O O . ASN A 1 104 ? -4.102 -0.012 -0.499 1.00 95.88 104 ASN A O 1
ATOM 849 N N . LEU A 1 105 ? -4.509 -0.665 1.594 1.00 95.75 105 LEU A N 1
ATOM 850 C CA . LEU A 1 105 ? -5.655 -1.518 1.242 1.00 95.75 105 LEU A CA 1
ATOM 851 C C . LEU A 1 105 ? -6.842 -0.705 0.717 1.00 95.75 105 LEU A C 1
ATOM 853 O O . LEU A 1 105 ? -7.501 -1.145 -0.227 1.00 95.75 105 LEU A O 1
ATOM 857 N N . MET A 1 106 ? -7.110 0.459 1.314 1.00 94.81 106 MET A N 1
ATOM 858 C CA . MET A 1 106 ? -8.142 1.382 0.839 1.00 94.81 106 MET A CA 1
ATOM 859 C C . MET A 1 106 ? -7.803 1.908 -0.563 1.00 94.81 106 MET A C 1
ATOM 861 O O . MET A 1 106 ? -8.658 1.887 -1.452 1.00 94.81 106 MET A O 1
ATOM 865 N N . LEU A 1 107 ? -6.543 2.293 -0.791 1.00 94.38 107 LEU A N 1
ATOM 866 C CA . LEU A 1 107 ? -6.068 2.717 -2.111 1.00 94.38 107 LEU A CA 1
ATOM 867 C C . LEU A 1 107 ? -6.167 1.594 -3.142 1.00 94.38 107 LEU A C 1
ATOM 869 O O . LEU A 1 107 ? -6.678 1.789 -4.242 1.00 94.38 107 LEU A O 1
ATOM 873 N N . ASP A 1 108 ? -5.751 0.387 -2.770 1.00 94.56 108 ASP A N 1
ATOM 874 C CA . ASP A 1 108 ? -5.780 -0.759 -3.670 1.00 94.56 108 ASP A CA 1
ATOM 875 C C . ASP A 1 108 ? -7.215 -1.150 -4.045 1.00 94.56 108 ASP A C 1
ATOM 877 O O . ASP A 1 108 ? -7.508 -1.428 -5.206 1.00 94.56 108 ASP A O 1
ATOM 881 N N . LYS A 1 109 ? -8.153 -1.073 -3.089 1.00 93.31 109 LYS A N 1
ATOM 882 C CA . LYS A 1 109 ? -9.588 -1.262 -3.349 1.00 93.31 109 LYS A CA 1
ATOM 883 C C . LYS A 1 109 ? -10.100 -0.273 -4.396 1.00 93.31 109 LYS A C 1
ATOM 885 O O . LYS A 1 109 ? -10.837 -0.680 -5.288 1.00 93.31 109 LYS A O 1
ATOM 890 N N . LYS A 1 110 ? -9.685 0.995 -4.319 1.00 91.19 110 LYS A N 1
ATOM 891 C CA . LYS A 1 110 ? -10.033 2.035 -5.299 1.00 91.19 110 LYS A CA 1
ATOM 892 C C . LYS A 1 110 ? -9.416 1.783 -6.674 1.00 91.19 110 LYS A C 1
ATOM 894 O O . LYS A 1 110 ? -10.122 1.897 -7.671 1.00 91.19 110 LYS A O 1
ATOM 899 N N . HIS A 1 111 ? -8.151 1.372 -6.745 1.00 92.19 111 HIS A N 1
ATOM 900 C CA . HIS A 1 111 ? -7.520 0.992 -8.015 1.00 92.19 111 HIS A CA 1
ATOM 901 C C . HIS A 1 111 ? -8.216 -0.193 -8.693 1.00 92.19 111 HIS A C 1
ATOM 903 O O . HIS A 1 111 ? -8.348 -0.230 -9.915 1.00 92.19 111 HIS A O 1
ATOM 909 N N . ILE A 1 112 ? -8.662 -1.164 -7.897 1.00 94.44 112 ILE A N 1
ATOM 910 C CA . ILE A 1 112 ? -9.273 -2.407 -8.375 1.00 94.44 112 ILE A CA 1
ATOM 911 C C . ILE A 1 112 ? -10.773 -2.234 -8.677 1.00 94.44 112 ILE A C 1
ATOM 913 O O . ILE A 1 112 ? -11.336 -3.031 -9.428 1.00 94.44 112 ILE A O 1
ATOM 917 N N . GLU A 1 113 ? -11.422 -1.189 -8.153 1.00 93.00 113 GLU A N 1
ATOM 918 C CA . GLU A 1 113 ? -12.871 -0.959 -8.249 1.00 93.00 113 GLU A CA 1
ATOM 919 C C . GLU A 1 113 ? -13.404 -0.950 -9.692 1.00 93.00 113 GLU A C 1
ATOM 921 O O . GLU A 1 113 ? -14.533 -1.373 -9.925 1.00 93.00 113 GLU A O 1
ATOM 926 N N . ASN A 1 114 ? -12.583 -0.545 -10.662 1.00 89.94 114 ASN A N 1
ATOM 927 C CA . ASN A 1 114 ? -12.953 -0.493 -12.081 1.00 89.94 114 ASN A CA 1
ATOM 928 C C . ASN A 1 114 ? -12.365 -1.649 -12.909 1.00 89.94 114 ASN A C 1
ATOM 930 O O . ASN A 1 114 ? -12.241 -1.546 -14.128 1.00 89.94 114 ASN A O 1
ATOM 934 N N . THR A 1 115 ? -11.969 -2.744 -12.261 1.00 93.38 115 THR A N 1
ATOM 935 C CA . THR A 1 115 ? -11.369 -3.912 -12.921 1.00 93.38 115 THR A CA 1
ATOM 936 C C . THR A 1 115 ? -12.307 -5.124 -12.881 1.00 93.38 115 THR A C 1
ATOM 938 O O . THR A 1 115 ? -13.152 -5.220 -11.985 1.00 93.38 115 THR A O 1
ATOM 941 N N . PRO A 1 116 ? -12.134 -6.114 -13.781 1.00 93.56 116 PRO A N 1
ATOM 942 C CA . PRO A 1 116 ? -12.948 -7.335 -13.779 1.00 93.56 116 PRO A CA 1
ATOM 943 C C . PRO A 1 116 ? -12.838 -8.174 -12.496 1.00 93.56 116 PRO A C 1
ATOM 945 O O . PRO A 1 116 ? -13.675 -9.036 -12.249 1.00 93.56 116 PRO A O 1
ATOM 948 N N . VAL A 1 117 ? -11.806 -7.942 -11.677 1.00 95.62 117 VAL A N 1
ATOM 949 C CA . VAL A 1 117 ? -11.515 -8.739 -10.478 1.00 95.62 117 VAL A CA 1
ATOM 950 C C . VAL A 1 117 ? -11.982 -8.083 -9.178 1.00 95.62 117 VAL A C 1
ATOM 952 O O . VAL A 1 117 ? -11.662 -8.598 -8.109 1.00 95.62 117 VAL A O 1
ATOM 955 N N . LYS A 1 118 ? -12.752 -6.983 -9.237 1.00 95.88 118 LYS A N 1
ATOM 956 C CA . LYS A 1 118 ? -13.278 -6.272 -8.054 1.00 95.88 118 LYS A CA 1
ATOM 957 C C . LYS A 1 118 ? -13.899 -7.212 -7.024 1.00 95.88 118 LYS A C 1
ATOM 959 O O . LYS A 1 118 ? -13.524 -7.180 -5.854 1.00 95.88 118 LYS A O 1
ATOM 964 N N . GLU A 1 119 ? -14.824 -8.061 -7.459 1.00 94.81 119 GLU A N 1
ATOM 965 C CA . GLU A 1 119 ? -15.534 -8.973 -6.558 1.00 94.81 119 GLU A CA 1
ATOM 966 C C . GLU A 1 119 ? -14.613 -10.067 -6.014 1.00 94.81 119 GLU A C 1
ATOM 968 O O . GLU A 1 119 ? -14.678 -10.410 -4.834 1.00 94.81 119 GLU A O 1
ATOM 973 N N . LEU A 1 120 ? -13.701 -10.585 -6.842 1.00 94.62 120 LEU A N 1
ATOM 974 C CA . LEU A 1 120 ? -12.708 -11.562 -6.394 1.00 94.62 120 LEU A CA 1
ATOM 975 C C . LEU A 1 120 ? -11.810 -10.961 -5.314 1.00 94.62 120 LEU A C 1
ATOM 977 O O . LEU A 1 120 ? -11.625 -11.580 -4.272 1.00 94.62 120 LEU A O 1
ATOM 981 N N . TYR A 1 121 ? -11.314 -9.742 -5.525 1.00 94.25 121 TYR A N 1
ATOM 982 C CA . TYR A 1 121 ? -10.478 -9.034 -4.564 1.00 94.25 121 TYR A CA 1
ATOM 983 C C . TYR A 1 121 ? -11.216 -8.779 -3.245 1.00 94.25 121 TYR A C 1
ATOM 985 O O . TYR A 1 121 ? -10.705 -9.142 -2.188 1.00 94.25 121 TYR A O 1
ATOM 993 N N . SER A 1 122 ? -12.436 -8.234 -3.289 1.00 91.62 122 SER A N 1
ATOM 994 C CA . SER A 1 122 ? -13.260 -7.981 -2.094 1.00 91.62 122 SER A CA 1
ATOM 995 C C . SER A 1 122 ? -13.511 -9.245 -1.262 1.00 91.62 122 SER A C 1
ATOM 997 O O . SER A 1 122 ? -13.505 -9.187 -0.034 1.00 91.62 122 SER A O 1
ATOM 999 N N . ASN A 1 123 ? -13.665 -10.399 -1.917 1.00 91.06 123 ASN A N 1
ATOM 1000 C CA . ASN A 1 123 ? -13.896 -11.687 -1.262 1.00 91.06 123 ASN A CA 1
ATOM 1001 C C . ASN A 1 123 ? -12.611 -12.376 -0.755 1.00 91.06 123 ASN A C 1
ATOM 1003 O O . ASN A 1 123 ? -12.685 -13.399 -0.066 1.00 91.06 123 ASN A O 1
ATOM 1007 N N . MET A 1 124 ? -11.421 -11.849 -1.065 1.00 91.50 124 MET A N 1
ATOM 1008 C CA . MET A 1 124 ? -10.160 -12.398 -0.565 1.00 91.50 124 MET A CA 1
ATOM 1009 C C . MET A 1 124 ? -9.933 -12.050 0.909 1.00 91.50 124 MET A C 1
ATOM 1011 O O . MET A 1 124 ? -10.160 -10.927 1.369 1.00 91.50 124 MET A O 1
ATOM 1015 N N . ASN A 1 125 ? -9.370 -13.010 1.650 1.00 90.50 125 ASN A N 1
ATOM 1016 C CA . ASN A 1 125 ? -8.907 -12.782 3.017 1.00 90.50 125 ASN A CA 1
ATOM 1017 C C . ASN A 1 125 ? -7.933 -11.586 3.066 1.00 90.50 125 ASN A C 1
ATOM 1019 O O . ASN A 1 125 ? -7.046 -11.468 2.213 1.00 90.50 125 ASN A O 1
ATOM 1023 N N . VAL A 1 126 ? -8.083 -10.732 4.085 1.00 91.25 126 VAL A N 1
ATOM 1024 C CA . VAL A 1 126 ? -7.275 -9.519 4.296 1.00 91.25 126 VAL A CA 1
ATOM 1025 C C . VAL A 1 126 ? -5.775 -9.807 4.205 1.00 91.25 126 VAL A C 1
ATOM 1027 O O . VAL A 1 126 ? -5.058 -9.062 3.549 1.00 91.25 126 VAL A O 1
ATOM 1030 N N . SER A 1 127 ? -5.284 -10.920 4.758 1.00 92.19 127 SER A N 1
ATOM 1031 C CA . SER A 1 127 ? -3.864 -11.284 4.687 1.00 92.19 127 SER A CA 1
ATOM 1032 C C . SER A 1 127 ? -3.366 -11.499 3.255 1.00 92.19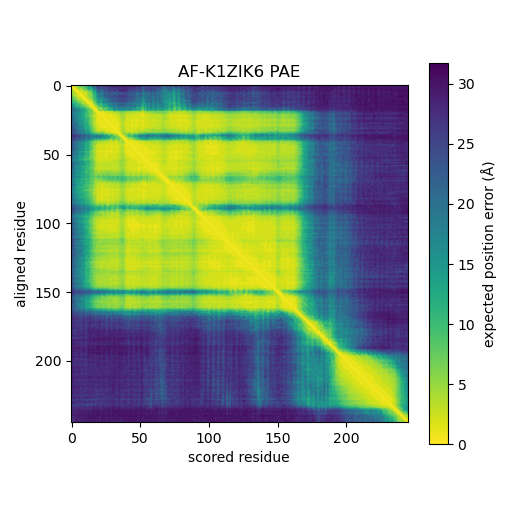 127 SER A C 1
ATOM 1034 O O . SER A 1 127 ? -2.241 -11.118 2.946 1.00 92.19 127 SER A O 1
ATOM 1036 N N . LYS A 1 128 ? -4.186 -12.065 2.355 1.00 93.31 128 LYS A N 1
ATOM 1037 C CA . LYS A 1 128 ? -3.812 -12.180 0.934 1.00 93.31 128 LYS A CA 1
ATOM 1038 C C . LYS A 1 128 ? -3.784 -10.810 0.262 1.00 93.31 128 LYS A C 1
ATOM 1040 O O . LYS A 1 128 ? -2.871 -10.537 -0.507 1.00 93.31 128 LYS A O 1
ATOM 1045 N N . ARG A 1 129 ? -4.758 -9.948 0.567 1.00 94.69 129 ARG A N 1
ATOM 1046 C CA . ARG A 1 129 ? -4.794 -8.577 0.038 1.00 94.69 129 ARG A CA 1
ATOM 1047 C C . ARG A 1 129 ? -3.595 -7.753 0.506 1.00 94.69 129 ARG A C 1
ATOM 1049 O O . ARG A 1 129 ? -2.991 -7.066 -0.304 1.00 94.69 129 ARG A O 1
ATOM 1056 N N . ILE A 1 130 ? -3.175 -7.918 1.761 1.00 94.81 130 ILE A N 1
ATOM 1057 C CA . ILE A 1 130 ? -1.939 -7.320 2.285 1.00 94.81 130 ILE A CA 1
ATOM 1058 C C . ILE A 1 130 ? -0.714 -7.786 1.485 1.00 94.81 130 ILE A C 1
ATOM 1060 O O . ILE A 1 130 ? 0.131 -6.964 1.143 1.00 94.81 130 ILE A O 1
ATOM 1064 N N . GLU A 1 131 ? -0.605 -9.072 1.131 1.00 94.94 131 GLU A N 1
ATOM 1065 C CA . GLU A 1 131 ? 0.501 -9.531 0.273 1.00 94.94 131 GLU A CA 1
ATOM 1066 C C . GLU A 1 131 ? 0.462 -8.895 -1.124 1.00 94.94 131 GLU A C 1
ATOM 1068 O O . GLU A 1 131 ? 1.511 -8.529 -1.658 1.00 94.94 131 GLU A O 1
ATOM 1073 N N . LEU A 1 132 ? -0.732 -8.709 -1.699 1.00 95.56 132 LEU A N 1
ATOM 1074 C CA . LEU A 1 132 ? -0.908 -8.066 -3.005 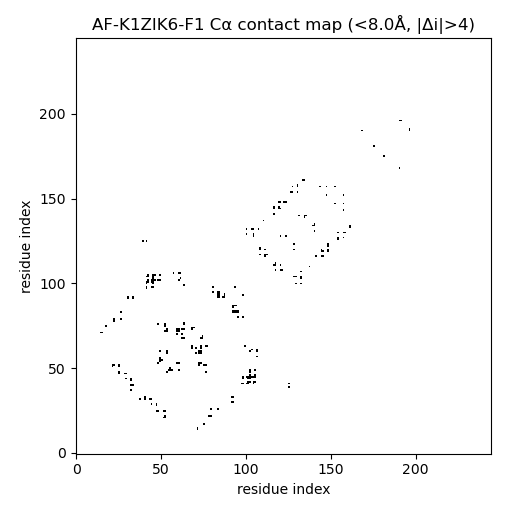1.00 95.56 132 LEU A CA 1
ATOM 1075 C C . LEU A 1 132 ? -0.481 -6.592 -3.018 1.00 95.56 132 LEU A C 1
ATOM 1077 O O . LEU A 1 132 ? -0.115 -6.095 -4.083 1.00 95.56 132 LEU A O 1
ATOM 1081 N N . LEU A 1 133 ? -0.421 -5.908 -1.868 1.00 94.38 133 LEU A N 1
ATOM 1082 C CA . LEU A 1 133 ? 0.106 -4.535 -1.781 1.00 94.38 133 LEU A CA 1
ATOM 1083 C C . LEU A 1 133 ? 1.551 -4.419 -2.293 1.00 94.38 133 LEU A C 1
ATOM 1085 O O . LEU A 1 133 ? 1.992 -3.350 -2.708 1.00 94.38 133 LEU A O 1
ATOM 1089 N N . ARG A 1 134 ? 2.303 -5.526 -2.300 1.00 92.19 134 ARG A N 1
ATOM 1090 C CA . ARG A 1 134 ? 3.688 -5.579 -2.794 1.00 92.19 134 ARG A CA 1
ATOM 1091 C C . ARG A 1 134 ? 3.779 -5.542 -4.322 1.00 92.19 134 ARG A C 1
ATOM 1093 O O . ARG A 1 134 ? 4.85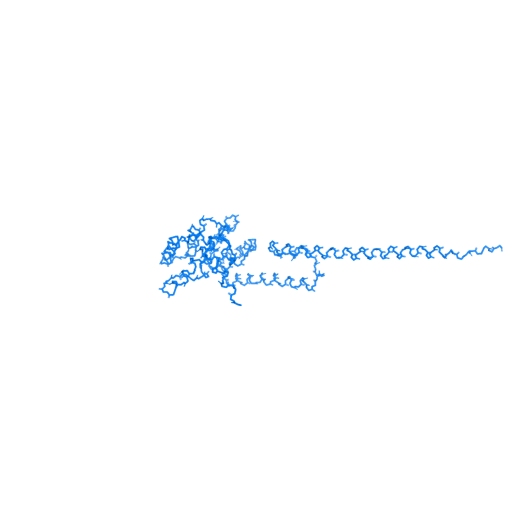8 -5.300 -4.864 1.00 92.19 134 ARG A O 1
ATOM 1100 N N . VAL A 1 135 ? 2.670 -5.783 -5.017 1.00 91.38 135 VAL A N 1
ATOM 1101 C CA . VAL A 1 135 ? 2.592 -5.837 -6.478 1.00 91.38 135 VAL A CA 1
ATOM 1102 C C . VAL A 1 135 ? 2.176 -4.462 -6.994 1.00 91.38 135 VAL A C 1
ATOM 1104 O O . VAL A 1 135 ? 1.037 -4.041 -6.829 1.00 91.38 135 VAL A O 1
ATOM 1107 N N . LYS A 1 136 ? 3.118 -3.730 -7.599 1.00 87.81 136 LYS A N 1
ATOM 1108 C CA . LYS A 1 136 ? 2.879 -2.344 -8.049 1.00 87.81 136 LYS A CA 1
ATOM 1109 C C . LYS A 1 136 ? 2.176 -2.248 -9.401 1.00 87.81 136 LYS A C 1
ATOM 1111 O O . LYS A 1 136 ? 1.495 -1.268 -9.667 1.00 87.81 136 LYS A O 1
ATOM 1116 N N . ASN A 1 137 ? 2.391 -3.221 -10.283 1.00 88.56 137 ASN A N 1
ATOM 1117 C CA . ASN A 1 137 ? 1.744 -3.240 -11.588 1.00 88.56 137 ASN A CA 1
ATOM 1118 C C . ASN A 1 137 ? 0.324 -3.802 -11.439 1.00 88.56 137 ASN A C 1
ATOM 1120 O O . ASN A 1 137 ? 0.147 -4.896 -10.906 1.00 88.56 137 ASN A O 1
ATOM 1124 N N . ILE A 1 138 ? -0.675 -3.054 -11.909 1.00 88.31 138 ILE A N 1
ATOM 1125 C CA . ILE A 1 138 ? -2.080 -3.445 -11.764 1.00 88.31 138 ILE A CA 1
ATOM 1126 C C . ILE A 1 138 ? -2.421 -4.718 -12.548 1.00 88.31 138 ILE A C 1
ATOM 1128 O O . ILE A 1 138 ? -3.195 -5.529 -12.057 1.00 88.31 138 ILE A O 1
ATOM 1132 N N . GLN A 1 139 ? -1.812 -4.940 -13.716 1.00 88.44 139 GLN A N 1
ATOM 1133 C CA . GLN A 1 139 ? -2.065 -6.134 -14.521 1.00 88.44 139 GLN A CA 1
ATOM 1134 C C . GLN A 1 139 ? -1.489 -7.386 -13.854 1.00 88.44 139 GLN A C 1
ATOM 1136 O O . GLN A 1 139 ? -2.219 -8.354 -13.670 1.00 88.44 139 GLN A O 1
ATOM 1141 N N . ASP A 1 140 ? -0.235 -7.329 -13.389 1.00 91.19 140 ASP A N 1
ATOM 1142 C CA . ASP A 1 140 ? 0.375 -8.423 -12.614 1.00 91.19 140 ASP A CA 1
ATOM 1143 C C . ASP A 1 140 ? -0.492 -8.754 -11.378 1.00 91.19 140 ASP A C 1
ATOM 1145 O O . ASP A 1 140 ? -0.724 -9.913 -11.033 1.00 91.19 140 ASP A O 1
ATOM 1149 N N . LYS A 1 141 ? -1.032 -7.720 -10.717 1.00 94.19 141 LYS A N 1
ATOM 1150 C CA . LYS A 1 141 ? -1.928 -7.883 -9.567 1.00 94.19 141 LYS A CA 1
ATOM 1151 C C . LYS A 1 141 ? -3.247 -8.556 -9.951 1.00 94.19 141 LYS A C 1
ATOM 1153 O O . LYS A 1 141 ? -3.682 -9.454 -9.236 1.00 94.19 141 LYS A O 1
ATOM 1158 N N . ILE A 1 142 ? -3.866 -8.153 -11.062 1.00 92.38 142 ILE A N 1
ATOM 1159 C CA . ILE A 1 142 ? -5.088 -8.770 -11.601 1.00 92.38 142 ILE A CA 1
ATOM 1160 C C . ILE A 1 142 ? -4.857 -10.260 -11.881 1.00 92.38 142 ILE A C 1
ATOM 1162 O O . ILE A 1 142 ? -5.672 -11.094 -11.479 1.00 92.38 142 ILE A O 1
ATOM 1166 N N . ASP A 1 143 ? -3.732 -10.605 -12.505 1.00 92.44 143 ASP A N 1
ATOM 1167 C CA . ASP A 1 143 ? -3.388 -11.988 -12.839 1.00 92.44 143 ASP A CA 1
ATOM 1168 C C . ASP A 1 143 ? -3.207 -12.835 -11.566 1.00 92.44 143 ASP A C 1
ATOM 1170 O O . ASP A 1 143 ? -3.749 -13.942 -11.455 1.00 92.44 143 ASP A O 1
ATOM 1174 N N . LEU A 1 144 ? -2.534 -12.284 -10.549 1.00 94.56 144 LEU A N 1
ATOM 1175 C CA . LEU A 1 144 ? -2.389 -12.923 -9.240 1.00 94.56 144 LEU A CA 1
ATOM 1176 C C . LEU A 1 144 ? -3.726 -13.064 -8.499 1.00 94.56 144 LEU A C 1
ATOM 1178 O O . LEU A 1 144 ? -3.965 -14.103 -7.881 1.00 94.56 144 LEU A O 1
ATOM 1182 N N . ILE A 1 145 ? -4.622 -12.075 -8.568 1.00 95.06 145 ILE A N 1
ATOM 1183 C CA . ILE A 1 145 ? -5.965 -12.170 -7.973 1.00 95.06 145 ILE A CA 1
ATOM 1184 C C . ILE A 1 145 ? -6.751 -13.303 -8.633 1.00 95.06 145 ILE A C 1
ATOM 1186 O O . ILE A 1 145 ? -7.280 -14.165 -7.932 1.00 95.06 145 ILE A O 1
ATOM 1190 N N . ASN A 1 146 ? -6.779 -13.365 -9.965 1.00 93.75 146 ASN A N 1
ATOM 1191 C CA . ASN A 1 146 ? -7.451 -14.445 -10.690 1.00 93.75 146 ASN A CA 1
ATOM 1192 C C . ASN A 1 146 ? -6.905 -15.820 -10.287 1.00 93.75 146 ASN A C 1
ATOM 1194 O O . ASN A 1 146 ? -7.675 -16.732 -9.990 1.00 93.75 146 ASN A O 1
ATOM 1198 N N . LYS A 1 147 ? -5.579 -15.950 -10.195 1.00 92.19 147 LYS A N 1
ATOM 1199 C CA . LYS A 1 147 ? -4.908 -17.210 -9.856 1.00 92.19 147 LYS A CA 1
ATOM 1200 C C . LYS A 1 147 ? -5.110 -17.641 -8.396 1.00 92.19 147 LYS A C 1
ATOM 1202 O O . LYS A 1 147 ? -5.232 -18.836 -8.135 1.00 92.19 147 LYS A O 1
ATOM 1207 N N . TYR A 1 148 ? -5.150 -16.701 -7.445 1.00 93.25 148 TYR A N 1
ATOM 1208 C CA . TYR A 1 148 ? -5.113 -16.990 -5.999 1.00 93.25 148 TYR A CA 1
ATOM 1209 C C . TYR A 1 148 ? -6.384 -16.607 -5.217 1.00 93.25 148 TYR A C 1
ATOM 1211 O O . TYR A 1 148 ? -6.412 -16.751 -3.983 1.00 93.25 148 TYR A O 1
ATOM 1219 N N . SER A 1 149 ? -7.444 -16.165 -5.899 1.00 87.56 149 SER A N 1
ATOM 1220 C CA . SER A 1 149 ? -8.758 -15.866 -5.299 1.00 87.56 149 SER A CA 1
ATOM 1221 C C . SER A 1 149 ? -9.425 -17.100 -4.676 1.00 87.56 149 SER A C 1
ATOM 1223 O O . SER A 1 149 ? -10.145 -16.984 -3.684 1.00 87.56 149 SER A O 1
ATOM 1225 N N . ASN A 1 150 ? -9.108 -18.300 -5.170 1.00 78.69 150 ASN A N 1
ATOM 1226 C CA . ASN A 1 150 ? -9.655 -19.560 -4.670 1.00 78.69 150 ASN A CA 1
ATOM 1227 C C . ASN A 1 150 ? -9.284 -19.824 -3.196 1.00 78.69 150 ASN A C 1
ATOM 1229 O O . ASN A 1 150 ? -8.148 -19.581 -2.758 1.00 78.69 150 ASN A O 1
ATOM 1233 N N . LYS A 1 151 ? -10.234 -20.393 -2.436 1.00 64.44 151 LYS A N 1
ATOM 1234 C CA . LYS A 1 151 ? -10.099 -20.687 -0.992 1.00 64.44 151 LYS A CA 1
ATOM 1235 C C . LYS A 1 151 ? -8.957 -21.655 -0.652 1.00 64.44 151 LYS A C 1
ATOM 1237 O O . LYS A 1 151 ? -8.404 -21.552 0.436 1.00 64.44 151 LYS A O 1
ATOM 1242 N N . ASN A 1 152 ? -8.566 -22.529 -1.580 1.00 78.81 152 ASN A N 1
ATOM 1243 C CA . ASN A 1 152 ? -7.535 -23.551 -1.339 1.00 78.81 152 ASN A CA 1
ATOM 1244 C C . ASN A 1 152 ? -6.098 -23.021 -1.458 1.00 78.81 152 ASN A C 1
ATOM 1246 O O . ASN A 1 152 ? -5.165 -23.660 -0.986 1.00 78.81 152 ASN A O 1
ATOM 1250 N N . SER A 1 153 ? -5.910 -21.858 -2.078 1.00 83.69 153 SER A N 1
ATOM 1251 C CA . SER A 1 153 ? -4.594 -21.233 -2.225 1.00 83.69 153 SER A CA 1
ATOM 1252 C C . SER A 1 153 ? -4.190 -20.565 -0.912 1.00 83.69 153 SER A C 1
ATOM 1254 O O . SER A 1 153 ? -4.939 -19.722 -0.409 1.00 83.69 153 SER A O 1
ATOM 1256 N N . SER A 1 154 ? -3.023 -20.887 -0.354 1.00 90.62 154 SER A N 1
ATOM 1257 C CA . SER A 1 154 ? -2.571 -20.280 0.901 1.00 90.62 154 SER A CA 1
ATOM 1258 C C . SER A 1 154 ? -1.928 -18.904 0.676 1.00 90.62 154 SER A C 1
ATOM 1260 O O . SER A 1 154 ? -1.484 -18.566 -0.422 1.00 90.62 154 SER A O 1
ATOM 1262 N N . VAL A 1 155 ? -1.832 -18.097 1.739 1.00 91.56 155 VAL A N 1
ATOM 1263 C CA . VAL A 1 155 ? -1.046 -16.844 1.724 1.00 91.56 155 VAL A CA 1
ATOM 1264 C C . VAL A 1 155 ? 0.425 -17.134 1.394 1.00 91.56 155 VAL A C 1
ATOM 1266 O O . VAL A 1 155 ? 1.078 -16.344 0.717 1.00 91.56 155 VAL A O 1
ATOM 1269 N N . ARG A 1 156 ? 0.943 -18.292 1.829 1.00 92.00 156 ARG A N 1
ATOM 1270 C CA . ARG A 1 156 ? 2.317 -18.730 1.557 1.00 92.00 156 ARG A CA 1
ATOM 1271 C C . ARG A 1 156 ? 2.553 -18.955 0.064 1.00 92.00 156 ARG A C 1
ATOM 1273 O O . ARG A 1 156 ? 3.599 -18.540 -0.429 1.00 92.00 156 ARG A O 1
ATOM 1280 N N . ASP A 1 157 ? 1.595 -19.553 -0.641 1.00 91.19 157 ASP A N 1
ATOM 1281 C CA . ASP A 1 157 ? 1.714 -19.818 -2.081 1.00 91.19 157 ASP A CA 1
ATOM 1282 C C . ASP A 1 157 ? 1.720 -18.515 -2.881 1.00 91.19 157 ASP A C 1
ATOM 1284 O O . ASP A 1 157 ? 2.576 -18.323 -3.743 1.00 91.19 157 ASP A O 1
ATOM 1288 N N . LEU A 1 158 ? 0.822 -17.585 -2.536 1.00 93.69 158 LEU A N 1
ATOM 1289 C CA . LEU A 1 158 ? 0.793 -16.248 -3.130 1.00 93.69 158 LEU A CA 1
ATOM 1290 C C . LEU A 1 158 ? 2.114 -15.504 -2.885 1.00 93.69 158 LEU A C 1
ATOM 1292 O O . LEU A 1 158 ? 2.710 -14.962 -3.813 1.00 93.69 158 LEU A O 1
ATOM 1296 N N . ARG A 1 159 ? 2.610 -15.516 -1.641 1.00 92.88 159 ARG A N 1
ATOM 1297 C CA . ARG A 1 159 ? 3.880 -14.872 -1.278 1.00 92.88 159 ARG A CA 1
ATOM 1298 C C . ARG A 1 159 ? 5.061 -15.460 -2.053 1.00 92.88 159 ARG A C 1
ATOM 1300 O O . ARG A 1 159 ? 5.941 -14.709 -2.475 1.00 92.88 159 ARG A O 1
ATOM 1307 N N . ALA A 1 160 ? 5.095 -16.781 -2.227 1.00 90.00 160 ALA A N 1
ATOM 1308 C CA . ALA A 1 160 ? 6.138 -17.454 -2.994 1.00 90.00 160 ALA A CA 1
ATOM 1309 C C . ALA A 1 160 ? 6.114 -17.032 -4.469 1.00 90.00 160 ALA A C 1
ATOM 1311 O O . ALA A 1 160 ? 7.171 -16.786 -5.048 1.00 90.00 160 ALA A O 1
ATOM 1312 N N . GLU A 1 161 ? 4.927 -16.893 -5.059 1.00 89.06 161 GLU A N 1
ATOM 1313 C CA . GLU A 1 161 ? 4.781 -16.472 -6.452 1.00 89.06 161 GLU A CA 1
ATOM 1314 C C . GLU A 1 161 ? 5.214 -15.018 -6.673 1.00 89.06 161 GLU A C 1
ATOM 1316 O O . GLU A 1 161 ? 6.038 -14.749 -7.547 1.00 89.06 161 GLU A O 1
ATOM 1321 N N . ILE A 1 162 ? 4.778 -14.100 -5.803 1.00 90.12 162 ILE A N 1
ATOM 1322 C CA . ILE A 1 162 ? 5.239 -12.701 -5.810 1.00 90.12 162 ILE A CA 1
ATOM 1323 C C . ILE A 1 162 ? 6.775 -12.644 -5.688 1.00 90.12 162 ILE A C 1
ATOM 1325 O O . ILE A 1 162 ? 7.446 -11.880 -6.386 1.00 90.12 162 ILE A O 1
ATOM 1329 N N . GLY A 1 163 ? 7.359 -13.489 -4.831 1.00 82.62 163 GLY A N 1
ATOM 1330 C CA . GLY A 1 163 ? 8.810 -13.615 -4.675 1.00 82.62 163 GLY A CA 1
ATOM 1331 C C . GLY A 1 163 ? 9.527 -14.015 -5.971 1.00 82.62 163 GLY A C 1
ATOM 1332 O O . GLY A 1 163 ? 10.528 -13.393 -6.336 1.00 82.62 163 GLY A O 1
ATOM 1333 N N . LYS A 1 164 ? 8.999 -14.999 -6.706 1.00 78.12 164 LYS A N 1
ATOM 1334 C CA . LYS A 1 164 ? 9.552 -15.411 -8.007 1.00 78.12 164 LYS A CA 1
ATOM 1335 C C . LYS A 1 164 ? 9.475 -14.289 -9.031 1.00 78.12 164 LYS A C 1
ATOM 1337 O O . LYS A 1 164 ? 10.484 -13.990 -9.659 1.00 78.12 164 LYS A O 1
ATOM 1342 N N . GLU A 1 165 ? 8.328 -13.627 -9.166 1.00 63.06 165 GLU A N 1
ATOM 1343 C CA . GLU A 1 165 ? 8.189 -12.521 -10.115 1.00 63.06 165 GLU A CA 1
ATOM 1344 C C . GLU A 1 165 ? 9.185 -11.395 -9.829 1.00 63.06 165 GLU A C 1
ATOM 1346 O O . GLU A 1 165 ? 9.853 -10.916 -10.742 1.00 63.06 165 GLU A O 1
ATOM 1351 N N . THR A 1 166 ? 9.357 -11.006 -8.563 1.00 58.78 166 THR A N 1
ATOM 1352 C CA . THR A 1 166 ? 10.315 -9.945 -8.201 1.00 58.78 166 THR A CA 1
ATOM 1353 C C . THR A 1 166 ? 11.774 -10.321 -8.483 1.00 58.78 166 THR A C 1
ATOM 1355 O O . THR A 1 166 ? 12.541 -9.463 -8.918 1.00 58.78 166 THR A O 1
ATOM 1358 N N . THR A 1 167 ? 12.144 -11.594 -8.307 1.00 54.25 167 THR A N 1
ATOM 1359 C CA . THR A 1 167 ? 13.527 -12.080 -8.470 1.00 54.25 167 THR A CA 1
ATOM 1360 C C . THR A 1 167 ? 13.880 -12.336 -9.940 1.00 54.25 167 THR A C 1
ATOM 1362 O O . THR A 1 167 ? 14.984 -12.025 -10.392 1.00 54.25 167 THR A O 1
ATOM 1365 N N . THR A 1 168 ? 12.935 -12.847 -10.732 1.00 49.47 168 THR A N 1
ATOM 1366 C CA . THR A 1 168 ? 13.114 -13.043 -12.180 1.00 49.47 168 THR A CA 1
ATOM 1367 C C . THR A 1 168 ? 13.253 -11.696 -12.897 1.00 49.47 168 THR A C 1
ATOM 1369 O O . THR A 1 168 ? 14.132 -11.529 -13.743 1.00 49.47 168 THR A O 1
ATOM 1372 N N . LYS A 1 169 ? 12.467 -10.687 -12.490 1.00 49.03 169 LYS A N 1
ATOM 1373 C CA . LYS A 1 169 ? 12.508 -9.327 -13.054 1.00 49.03 169 LYS A CA 1
ATOM 1374 C C . LYS A 1 169 ? 13.807 -8.577 -12.694 1.00 49.03 169 LYS A C 1
ATOM 1376 O O . LYS A 1 169 ? 14.282 -7.771 -13.493 1.00 49.03 169 LYS A O 1
ATOM 1381 N N . SER A 1 170 ? 14.431 -8.855 -11.541 1.00 47.38 170 SER A N 1
ATOM 1382 C CA . SER A 1 170 ? 15.730 -8.265 -11.163 1.00 47.38 170 SER A CA 1
ATOM 1383 C C . SER A 1 170 ? 16.930 -8.944 -11.829 1.00 47.38 170 SER A C 1
ATOM 1385 O O . SER A 1 170 ? 17.890 -8.264 -12.195 1.00 47.38 170 SER A O 1
ATOM 1387 N N . ASN A 1 171 ? 16.881 -10.267 -12.019 1.00 45.00 171 ASN A N 1
ATOM 1388 C CA . ASN A 1 171 ? 17.976 -11.010 -12.647 1.00 45.00 171 ASN A CA 1
ATOM 1389 C C . ASN A 1 171 ? 18.037 -10.807 -14.162 1.00 45.00 171 ASN A C 1
ATOM 1391 O O . ASN A 1 171 ? 19.140 -10.767 -14.704 1.00 45.00 171 ASN A O 1
ATOM 1395 N N . GLY A 1 172 ? 16.899 -10.600 -14.836 1.00 50.66 172 GLY A N 1
ATOM 1396 C CA . GLY A 1 172 ? 16.879 -10.245 -16.258 1.00 50.66 172 GLY A CA 1
ATOM 1397 C C . GLY A 1 172 ? 17.761 -9.027 -16.541 1.00 50.66 172 GLY A C 1
ATOM 1398 O O . GLY A 1 172 ? 18.711 -9.125 -17.309 1.00 50.66 172 GLY A O 1
ATOM 1399 N N . LEU A 1 173 ? 17.551 -7.920 -15.814 1.00 49.28 173 LEU A N 1
ATOM 1400 C CA . LEU A 1 173 ? 18.283 -6.660 -16.021 1.00 49.28 173 LEU A CA 1
ATOM 1401 C C . LEU A 1 173 ? 19.799 -6.762 -15.807 1.00 49.28 173 LEU A C 1
ATOM 1403 O O . LEU A 1 173 ? 20.576 -6.225 -16.593 1.00 49.28 173 LEU A O 1
ATOM 1407 N N . LEU A 1 174 ? 20.228 -7.469 -14.760 1.00 47.69 174 LEU A N 1
ATOM 1408 C CA . LEU A 1 174 ? 21.648 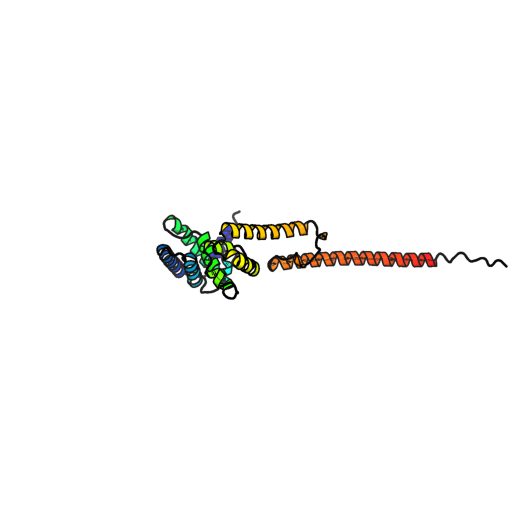-7.702 -14.472 1.00 47.69 174 LEU A CA 1
ATOM 1409 C C . LEU A 1 174 ? 22.318 -8.602 -15.515 1.00 47.69 174 LEU A C 1
ATOM 1411 O O . LEU A 1 174 ? 23.511 -8.454 -15.780 1.00 47.69 174 LEU A O 1
ATOM 1415 N N . THR A 1 175 ? 21.552 -9.511 -16.115 1.00 48.03 175 THR A N 1
ATOM 1416 C CA . THR A 1 175 ? 22.018 -10.347 -17.224 1.00 48.03 175 THR A CA 1
ATOM 1417 C C . THR A 1 175 ? 22.075 -9.532 -18.525 1.00 48.03 175 THR A C 1
ATOM 1419 O O . THR A 1 175 ? 23.042 -9.665 -19.268 1.00 48.03 175 THR A O 1
ATOM 1422 N N . TYR A 1 176 ? 21.129 -8.606 -18.741 1.00 57.44 176 TYR A N 1
ATOM 1423 C CA . TYR A 1 176 ? 21.084 -7.697 -19.899 1.00 57.44 176 TYR A CA 1
ATOM 1424 C C . TYR A 1 176 ? 22.246 -6.697 -19.936 1.00 57.44 176 TYR A C 1
ATOM 1426 O O . TYR A 1 176 ? 22.777 -6.418 -21.005 1.00 57.44 176 TYR A O 1
ATOM 1434 N N . ILE A 1 177 ? 22.679 -6.183 -18.779 1.00 54.25 177 ILE A N 1
ATOM 1435 C CA . ILE A 1 177 ? 23.838 -5.273 -18.696 1.00 54.25 177 ILE A CA 1
ATOM 1436 C C . ILE A 1 177 ? 25.150 -6.009 -19.013 1.00 54.25 177 ILE A C 1
ATOM 1438 O O . ILE A 1 177 ? 26.086 -5.407 -19.531 1.00 54.25 177 ILE A O 1
ATOM 1442 N N . LYS A 1 178 ? 25.235 -7.306 -18.697 1.00 53.09 178 LYS A N 1
ATOM 1443 C CA . LYS A 1 178 ? 26.462 -8.093 -18.874 1.00 53.09 178 LYS A CA 1
ATOM 1444 C C . LYS A 1 178 ? 26.629 -8.665 -20.281 1.00 53.09 178 LYS A C 1
ATOM 1446 O O . LYS A 1 178 ? 27.765 -8.912 -20.670 1.00 53.09 178 LYS A O 1
ATOM 1451 N N . ASP A 1 179 ? 25.542 -8.888 -21.023 1.00 53.00 179 ASP A N 1
ATOM 1452 C CA . ASP A 1 179 ? 25.603 -9.441 -22.380 1.00 53.00 179 ASP A CA 1
ATOM 1453 C C . ASP A 1 179 ? 24.408 -8.990 -23.253 1.00 53.00 179 ASP A C 1
ATOM 1455 O O . ASP A 1 179 ? 23.356 -9.640 -23.264 1.00 53.00 179 ASP A O 1
ATOM 1459 N N . PRO A 1 180 ? 24.558 -7.886 -24.009 1.00 54.25 180 PRO A N 1
ATOM 1460 C CA . PRO A 1 180 ? 23.504 -7.329 -24.863 1.00 54.25 180 PRO A CA 1
ATOM 1461 C C . PRO A 1 180 ? 23.126 -8.212 -26.063 1.00 54.25 180 PRO A C 1
ATOM 1463 O O . PRO A 1 180 ? 22.102 -7.976 -26.700 1.00 54.25 180 PRO A O 1
ATOM 1466 N N . THR A 1 181 ? 23.941 -9.216 -26.403 1.00 51.44 181 THR A N 1
ATOM 1467 C CA . THR A 1 181 ? 23.776 -10.012 -27.635 1.00 51.44 181 THR A CA 1
ATOM 1468 C C . THR A 1 181 ? 22.716 -11.108 -27.527 1.00 51.44 181 THR A C 1
ATOM 1470 O O . THR A 1 181 ? 22.329 -11.699 -28.531 1.00 51.44 181 THR A O 1
ATOM 1473 N N . LYS A 1 182 ? 22.194 -11.362 -26.322 1.00 53.16 182 LYS A N 1
ATOM 1474 C CA . LYS A 1 182 ? 21.180 -12.399 -26.063 1.00 53.16 182 LYS A CA 1
ATOM 1475 C C . LYS A 1 182 ? 19.737 -11.951 -26.312 1.00 53.16 182 LYS A C 1
ATOM 1477 O O . LYS A 1 182 ? 18.810 -12.714 -26.048 1.00 53.16 182 LYS A O 1
ATOM 1482 N N . ILE A 1 183 ? 19.532 -10.735 -26.816 1.00 52.19 183 ILE A N 1
ATOM 1483 C CA . ILE A 1 183 ? 18.202 -10.209 -27.137 1.00 52.19 183 ILE A CA 1
ATOM 1484 C C . ILE A 1 183 ? 17.741 -10.829 -28.457 1.00 52.19 183 ILE A C 1
ATOM 1486 O O . ILE A 1 183 ? 18.202 -10.448 -29.529 1.00 52.19 183 ILE A O 1
ATOM 1490 N N . THR A 1 184 ? 16.821 -11.788 -28.372 1.00 46.25 184 THR A N 1
ATOM 1491 C CA . THR A 1 184 ? 16.179 -12.390 -29.553 1.00 46.25 184 THR A CA 1
ATOM 1492 C C . THR A 1 184 ? 14.772 -11.848 -29.793 1.00 46.25 184 THR A C 1
ATOM 1494 O O . THR A 1 184 ? 14.283 -11.942 -30.917 1.00 46.25 184 THR A O 1
ATOM 1497 N N . ASN A 1 185 ? 14.136 -11.227 -28.790 1.00 43.97 185 ASN A N 1
ATOM 1498 C CA . ASN A 1 185 ? 12.813 -10.633 -28.941 1.00 43.97 185 ASN A CA 1
ATOM 1499 C C . ASN A 1 185 ? 12.595 -9.423 -28.009 1.00 43.97 185 ASN A C 1
ATOM 1501 O O . ASN A 1 185 ? 13.023 -9.417 -26.857 1.00 43.97 185 ASN A O 1
ATOM 1505 N N . VAL A 1 186 ? 11.924 -8.383 -28.513 1.00 43.56 186 VAL A N 1
ATOM 1506 C CA . VAL A 1 186 ? 11.673 -7.117 -27.791 1.00 43.56 186 VAL A CA 1
ATOM 1507 C C . VAL A 1 186 ? 10.644 -7.306 -26.665 1.00 43.56 186 VAL A C 1
ATOM 1509 O O . VAL A 1 186 ? 10.648 -6.565 -25.682 1.00 43.56 186 VAL A O 1
ATOM 1512 N N . ASP A 1 187 ? 9.813 -8.345 -26.766 1.00 45.69 187 ASP A N 1
ATOM 1513 C CA . ASP A 1 187 ? 8.776 -8.677 -25.785 1.00 45.69 187 ASP A CA 1
ATOM 1514 C C . ASP A 1 187 ? 9.320 -9.189 -24.437 1.00 45.69 187 ASP A C 1
ATOM 1516 O O . ASP A 1 187 ? 8.612 -9.109 -23.428 1.00 45.69 187 ASP A O 1
ATOM 1520 N N . ASP A 1 188 ? 10.586 -9.627 -24.383 1.00 43.56 188 ASP A N 1
ATOM 1521 C CA . ASP A 1 188 ? 11.268 -10.044 -23.144 1.00 43.56 188 ASP A CA 1
ATOM 1522 C C . ASP A 1 188 ? 11.655 -8.848 -22.249 1.00 43.56 188 ASP A C 1
ATOM 1524 O O . ASP A 1 188 ? 11.980 -9.001 -21.067 1.00 43.56 188 ASP A O 1
ATOM 1528 N N . ILE A 1 189 ? 11.568 -7.625 -22.786 1.00 48.97 189 ILE A N 1
ATOM 1529 C CA . ILE A 1 189 ? 11.794 -6.366 -22.068 1.00 48.97 189 ILE A CA 1
ATOM 1530 C C . ILE A 1 189 ? 10.460 -5.869 -21.496 1.00 48.97 189 ILE A C 1
ATOM 1532 O O . ILE A 1 189 ? 9.987 -4.767 -21.785 1.00 48.97 189 ILE A O 1
ATOM 1536 N N . LYS A 1 190 ? 9.813 -6.680 -20.657 1.00 50.19 190 LYS A N 1
ATOM 1537 C CA . LYS A 1 190 ? 8.742 -6.180 -19.787 1.00 50.19 190 LYS A CA 1
ATOM 1538 C C . LYS A 1 190 ? 9.320 -5.891 -18.402 1.00 50.19 190 LYS A C 1
ATOM 1540 O O . LYS A 1 190 ? 9.974 -6.738 -17.807 1.00 50.19 190 LYS A O 1
ATOM 1545 N N . LEU A 1 191 ? 8.999 -4.690 -17.906 1.00 43.03 191 LEU A N 1
ATOM 1546 C CA . LEU A 1 191 ? 9.500 -3.939 -16.736 1.00 43.03 191 LEU A CA 1
ATOM 1547 C C . LEU A 1 191 ? 10.631 -2.959 -17.060 1.00 43.03 191 LEU A C 1
ATOM 1549 O O . LEU A 1 191 ? 11.650 -3.327 -17.614 1.00 43.03 191 LEU A O 1
ATOM 1553 N N . VAL A 1 192 ? 10.509 -1.668 -16.735 1.00 39.06 192 VAL A N 1
ATOM 1554 C CA . VAL A 1 192 ? 10.205 -1.124 -15.400 1.00 39.06 192 VAL A CA 1
ATOM 1555 C C . VAL A 1 192 ? 9.400 0.195 -15.495 1.00 39.06 192 VAL A C 1
ATOM 1557 O O . VAL A 1 192 ? 9.418 0.850 -16.531 1.00 39.06 192 VAL A O 1
ATOM 1560 N N . GLY A 1 193 ? 8.690 0.592 -14.427 1.00 42.94 193 GLY A N 1
ATOM 1561 C CA . GLY A 1 193 ? 7.883 1.825 -14.352 1.00 42.94 193 GLY A CA 1
ATOM 1562 C C . GLY A 1 193 ? 8.563 3.104 -14.879 1.00 42.94 193 GLY A C 1
ATOM 1563 O O . GLY A 1 193 ? 9.790 3.212 -14.874 1.00 42.94 193 GLY A O 1
ATOM 1564 N N . GLY A 1 194 ? 7.733 4.065 -15.313 1.00 41.56 194 GLY A N 1
ATOM 1565 C CA . GLY A 1 194 ? 8.034 5.199 -16.212 1.00 41.56 194 GLY A CA 1
ATOM 1566 C C . GLY A 1 194 ? 9.461 5.758 -16.206 1.00 41.56 194 GLY A C 1
ATOM 1567 O O . GLY A 1 194 ? 10.112 5.754 -17.246 1.00 41.56 194 GLY A O 1
ATOM 1568 N N . LYS A 1 195 ? 9.998 6.137 -15.040 1.00 44.16 195 LYS A N 1
ATOM 1569 C CA . LYS A 1 195 ? 11.341 6.742 -14.931 1.00 44.16 195 LYS A CA 1
ATOM 1570 C C . LYS A 1 195 ? 12.492 5.809 -15.330 1.00 44.16 195 LYS A C 1
ATOM 1572 O O . LYS A 1 195 ? 13.511 6.258 -15.837 1.00 44.16 195 LYS A O 1
ATOM 1577 N N . LYS A 1 196 ? 12.358 4.496 -15.119 1.00 47.50 196 LYS A N 1
ATOM 1578 C CA . LYS A 1 196 ? 13.385 3.516 -15.520 1.00 47.50 196 LYS A CA 1
ATOM 1579 C C . LYS A 1 196 ? 13.276 3.138 -17.000 1.00 47.50 196 LYS A C 1
ATOM 1581 O O . LYS A 1 196 ? 14.288 2.798 -17.604 1.00 47.50 196 LYS A O 1
ATOM 1586 N N . LYS A 1 197 ? 12.080 3.256 -17.590 1.00 51.31 197 LYS A N 1
ATOM 1587 C CA . LYS A 1 197 ? 11.870 3.125 -19.038 1.00 51.31 197 LYS A CA 1
ATOM 1588 C C . LYS A 1 197 ? 12.556 4.265 -19.795 1.00 51.31 197 LYS A C 1
ATOM 1590 O O . LYS A 1 197 ? 13.207 4.000 -20.794 1.00 51.31 197 LYS A O 1
ATOM 1595 N N . GLU A 1 198 ? 12.477 5.497 -19.294 1.00 51.97 198 GLU A N 1
ATOM 1596 C CA . GLU A 1 198 ? 13.174 6.649 -19.890 1.00 51.97 198 GLU A CA 1
ATOM 1597 C C . GLU A 1 198 ? 14.694 6.488 -19.874 1.00 51.97 198 GLU A C 1
ATOM 1599 O O . GLU A 1 198 ? 15.330 6.688 -20.904 1.00 51.97 198 GLU A O 1
ATOM 1604 N N . VAL A 1 199 ? 15.273 6.038 -18.755 1.00 58.31 199 VAL A N 1
ATOM 1605 C CA . VAL A 1 199 ? 16.721 5.775 -18.672 1.00 58.31 199 VAL A CA 1
ATOM 1606 C C . VAL A 1 199 ? 17.141 4.653 -19.627 1.00 58.31 199 VAL A C 1
ATOM 1608 O O . VAL A 1 199 ? 18.147 4.788 -20.317 1.00 58.31 199 VAL A O 1
ATOM 1611 N N . ALA A 1 200 ? 16.366 3.568 -19.723 1.00 59.75 200 ALA A N 1
ATOM 1612 C CA . ALA A 1 200 ? 16.656 2.479 -20.659 1.00 59.75 200 ALA A CA 1
ATOM 1613 C C . ALA A 1 200 ? 16.531 2.918 -22.129 1.00 59.75 200 ALA A C 1
ATOM 1615 O O . ALA A 1 200 ? 17.368 2.556 -22.952 1.00 59.75 200 ALA A O 1
ATOM 1616 N N . ILE A 1 201 ? 15.522 3.734 -22.455 1.00 62.53 201 ILE A N 1
ATOM 1617 C CA . ILE A 1 201 ? 15.362 4.326 -23.789 1.00 62.53 201 ILE A CA 1
ATOM 1618 C C . ILE A 1 201 ? 16.542 5.246 -24.104 1.00 62.53 201 ILE A C 1
ATOM 1620 O O . ILE A 1 201 ? 17.050 5.199 -25.220 1.00 62.53 201 ILE A O 1
ATOM 1624 N N . GLN A 1 202 ? 16.991 6.060 -23.145 1.00 65.25 202 GLN A N 1
ATOM 1625 C CA . GLN A 1 202 ? 18.116 6.965 -23.358 1.00 65.25 202 GLN A CA 1
ATOM 1626 C C . GLN A 1 202 ? 19.419 6.194 -23.585 1.00 65.25 202 GLN A C 1
ATOM 1628 O O . GLN A 1 202 ? 20.085 6.429 -24.585 1.00 65.25 202 GLN A O 1
ATOM 1633 N N . LEU A 1 203 ? 19.717 5.194 -22.751 1.00 65.50 203 LEU A N 1
ATOM 1634 C CA . LEU A 1 203 ? 20.881 4.322 -22.946 1.00 65.50 203 LEU A CA 1
ATOM 1635 C C . LEU A 1 203 ? 20.831 3.584 -24.293 1.00 65.50 203 LEU A C 1
ATOM 1637 O O . LEU A 1 203 ? 21.853 3.446 -24.963 1.00 65.50 203 LEU A O 1
ATOM 1641 N N . GLY A 1 204 ? 19.642 3.143 -24.716 1.00 71.44 204 GLY A N 1
ATOM 1642 C CA . GLY A 1 204 ? 19.436 2.547 -26.035 1.00 71.44 204 GLY A CA 1
ATOM 1643 C C . GLY A 1 204 ? 19.712 3.530 -27.176 1.00 71.44 204 GLY A C 1
ATOM 1644 O O . GLY A 1 204 ? 20.377 3.167 -28.143 1.00 71.44 204 GLY A O 1
ATOM 1645 N N . LYS A 1 205 ? 19.254 4.783 -27.059 1.00 76.44 205 LYS A N 1
ATOM 1646 C CA . LYS A 1 205 ? 19.531 5.844 -28.041 1.00 76.44 205 LYS A CA 1
ATOM 1647 C C . LYS A 1 205 ? 21.023 6.152 -28.134 1.00 76.44 205 LYS A C 1
ATOM 1649 O O . LYS A 1 205 ? 21.547 6.196 -29.243 1.00 76.44 205 LYS A O 1
ATOM 1654 N N . ASP A 1 206 ? 21.699 6.287 -26.997 1.00 75.75 206 ASP A N 1
ATOM 1655 C CA . ASP A 1 206 ? 23.132 6.590 -26.944 1.00 75.75 206 ASP A CA 1
ATOM 1656 C C . ASP A 1 206 ? 23.960 5.455 -27.579 1.00 75.75 206 ASP A C 1
ATOM 1658 O O . ASP A 1 206 ? 24.898 5.699 -28.343 1.00 75.75 206 ASP A O 1
ATOM 1662 N N . ALA A 1 207 ? 23.575 4.195 -27.332 1.00 76.50 207 ALA A N 1
ATOM 1663 C CA . ALA A 1 207 ? 24.207 3.032 -27.951 1.00 76.50 207 ALA A CA 1
ATOM 1664 C C . ALA A 1 207 ? 23.991 2.989 -29.474 1.00 76.50 207 ALA A C 1
ATOM 1666 O O . ALA A 1 207 ? 24.939 2.750 -30.224 1.00 76.50 207 ALA A O 1
ATOM 1667 N N . VAL A 1 208 ? 22.768 3.262 -29.945 1.00 80.00 208 VAL A N 1
ATOM 1668 C CA . VAL A 1 208 ? 22.455 3.344 -31.382 1.00 80.00 208 VAL A CA 1
ATOM 1669 C C . VAL A 1 208 ? 23.240 4.472 -32.050 1.00 80.00 208 VAL A C 1
ATOM 1671 O O . VAL A 1 208 ? 23.771 4.283 -33.145 1.00 80.00 208 VAL A O 1
ATOM 1674 N N . GLU A 1 209 ? 23.368 5.628 -31.400 1.00 84.75 209 GLU A N 1
ATOM 1675 C CA . GLU A 1 209 ? 24.142 6.751 -31.927 1.00 84.75 209 GLU A CA 1
ATOM 1676 C C . GLU A 1 209 ? 25.635 6.406 -32.036 1.00 84.75 209 GLU A C 1
ATOM 1678 O O . GLU A 1 209 ? 26.262 6.672 -33.066 1.00 84.75 209 GLU A O 1
ATOM 1683 N N . SER A 1 210 ? 26.192 5.756 -31.010 1.00 81.75 210 SER A N 1
ATOM 1684 C CA . SER A 1 210 ? 27.579 5.279 -31.009 1.00 81.75 210 SER A CA 1
ATOM 1685 C C . SER A 1 210 ? 27.844 4.293 -32.154 1.00 81.75 210 SER A C 1
ATOM 1687 O O . SER A 1 210 ? 28.763 4.494 -32.953 1.00 81.75 210 SER A O 1
ATOM 1689 N N . LEU A 1 211 ? 26.981 3.283 -32.313 1.00 83.44 211 LEU A N 1
ATOM 1690 C CA . LEU A 1 211 ? 27.088 2.301 -33.397 1.00 83.44 211 LEU A CA 1
ATOM 1691 C C . LEU A 1 211 ? 26.927 2.946 -34.779 1.00 83.44 211 LEU A C 1
ATOM 1693 O O . LEU A 1 211 ? 27.642 2.595 -35.716 1.00 83.44 211 LEU A O 1
ATOM 1697 N N . THR A 1 212 ? 26.035 3.929 -34.915 1.00 85.94 212 THR A N 1
ATOM 1698 C CA . THR A 1 212 ? 25.837 4.661 -36.176 1.00 85.94 212 THR A CA 1
ATOM 1699 C C . THR A 1 212 ? 27.096 5.432 -36.575 1.00 85.94 212 THR A C 1
ATOM 1701 O O . THR A 1 212 ? 27.505 5.388 -37.737 1.00 85.94 212 THR A O 1
ATOM 1704 N N . LYS A 1 213 ? 27.757 6.092 -35.614 1.00 87.44 213 LYS A N 1
ATOM 1705 C CA . LYS A 1 213 ? 29.042 6.774 -35.838 1.00 87.44 213 LYS A CA 1
ATOM 1706 C C . LYS A 1 213 ? 30.134 5.793 -36.270 1.00 87.44 213 LYS A C 1
ATOM 1708 O O . LYS A 1 213 ? 30.888 6.089 -37.197 1.00 87.44 213 LYS A O 1
ATOM 1713 N N . GLU A 1 214 ? 30.199 4.617 -35.647 1.00 87.81 214 GLU A N 1
ATOM 1714 C CA . GLU A 1 214 ? 31.168 3.580 -36.014 1.00 87.81 214 GLU A CA 1
ATOM 1715 C C . GLU A 1 214 ? 30.938 3.051 -37.442 1.00 87.81 214 GLU A C 1
ATOM 1717 O O . GLU A 1 214 ? 31.888 2.928 -38.220 1.00 87.81 214 GLU A O 1
ATOM 1722 N N . ILE A 1 215 ? 29.678 2.802 -37.820 1.00 88.06 215 ILE A N 1
ATOM 1723 C CA . ILE A 1 215 ? 29.308 2.380 -39.179 1.00 88.06 215 ILE A CA 1
ATOM 1724 C C . ILE A 1 215 ? 29.712 3.445 -40.202 1.00 88.06 215 ILE A C 1
ATOM 1726 O O . ILE A 1 215 ? 30.342 3.112 -41.202 1.00 88.06 215 ILE A O 1
ATOM 1730 N N . GLN A 1 216 ? 29.430 4.726 -39.947 1.00 88.25 216 GLN A N 1
ATOM 1731 C CA . GLN A 1 216 ? 29.815 5.815 -40.853 1.00 88.25 216 GLN A CA 1
ATOM 1732 C C . GLN A 1 216 ? 31.334 5.916 -41.045 1.00 88.25 216 GLN A C 1
ATOM 1734 O O . GLN A 1 216 ? 31.807 6.115 -42.166 1.00 88.25 216 GLN A O 1
ATOM 1739 N N . LEU A 1 217 ? 32.111 5.746 -39.971 1.00 88.19 217 LEU A N 1
ATOM 1740 C CA . LEU A 1 217 ? 33.574 5.707 -40.040 1.00 88.19 217 LEU A CA 1
ATOM 1741 C C . LEU A 1 217 ? 34.068 4.546 -40.909 1.00 88.19 217 LEU A C 1
ATOM 1743 O O . LEU A 1 217 ? 34.925 4.746 -41.773 1.00 88.19 217 LEU A O 1
ATOM 1747 N N . LYS A 1 218 ? 33.500 3.350 -40.720 1.00 89.31 218 LYS A N 1
ATOM 1748 C CA . LYS A 1 218 ? 33.824 2.166 -41.527 1.00 89.31 218 LYS A CA 1
ATOM 1749 C C . LYS A 1 218 ? 33.437 2.351 -42.997 1.00 89.31 218 LYS A C 1
ATOM 1751 O O . LYS A 1 218 ? 34.240 2.028 -43.870 1.00 89.31 218 LYS A O 1
ATOM 1756 N N . GLN A 1 219 ? 32.275 2.943 -43.274 1.00 89.06 219 GLN A N 1
ATOM 1757 C CA . GLN A 1 219 ? 31.814 3.261 -44.630 1.00 89.06 219 GLN A CA 1
ATOM 1758 C C . GLN A 1 219 ? 32.787 4.210 -45.341 1.00 89.06 219 GLN A C 1
ATOM 1760 O O . GLN A 1 219 ? 33.235 3.940 -46.450 1.00 89.06 219 GLN A O 1
ATOM 1765 N N . LYS A 1 220 ? 33.207 5.281 -44.657 1.00 90.06 220 LYS A N 1
ATOM 1766 C CA . LYS A 1 220 ? 34.193 6.233 -45.184 1.00 90.06 220 LYS A CA 1
ATOM 1767 C C . LYS A 1 220 ? 35.548 5.568 -45.453 1.00 90.06 220 LYS A C 1
ATOM 1769 O O . LYS A 1 220 ? 36.228 5.913 -46.418 1.00 90.06 220 LYS A O 1
ATOM 1774 N N . GLY A 1 221 ? 35.943 4.616 -44.607 1.00 90.12 221 GLY A N 1
ATOM 1775 C CA . GLY A 1 221 ? 37.125 3.781 -44.826 1.00 90.12 221 GLY A CA 1
ATOM 1776 C C . GLY A 1 221 ? 37.021 2.948 -46.107 1.00 90.12 221 GLY A C 1
ATOM 1777 O O . GLY A 1 221 ? 37.954 2.951 -46.910 1.00 90.12 221 GLY A O 1
ATOM 1778 N N . LEU A 1 222 ? 35.874 2.301 -46.331 1.00 90.88 222 LEU A N 1
ATOM 1779 C CA . LEU A 1 222 ? 35.588 1.543 -47.554 1.00 90.88 222 LEU A CA 1
ATOM 1780 C C . LEU A 1 222 ? 35.608 2.429 -48.805 1.00 90.88 222 LEU A C 1
ATOM 1782 O O . LEU A 1 222 ? 36.240 2.062 -49.793 1.00 90.88 222 LEU A O 1
ATOM 1786 N N . ASP A 1 223 ? 35.001 3.614 -48.753 1.00 90.56 223 ASP A N 1
ATOM 1787 C CA . ASP A 1 223 ? 34.998 4.555 -49.880 1.00 90.56 223 ASP A CA 1
ATOM 1788 C C . ASP A 1 223 ? 36.416 5.003 -50.257 1.00 90.56 223 ASP A C 1
ATOM 1790 O O . ASP A 1 223 ? 36.755 5.132 -51.436 1.00 90.56 223 ASP A O 1
ATOM 1794 N N . ASN A 1 224 ? 37.272 5.227 -49.256 1.00 90.44 224 ASN A N 1
ATOM 1795 C CA . ASN A 1 224 ? 38.669 5.590 -49.480 1.00 90.44 224 ASN A CA 1
ATOM 1796 C C . ASN A 1 224 ? 39.467 4.440 -50.105 1.00 90.44 224 ASN A C 1
ATOM 1798 O O . ASN A 1 224 ? 40.254 4.680 -51.020 1.00 90.44 224 ASN A O 1
ATOM 1802 N N . LEU A 1 225 ? 39.253 3.204 -49.642 1.00 89.19 225 LEU A N 1
ATOM 1803 C CA . LEU A 1 225 ? 39.873 2.017 -50.233 1.00 89.19 225 LEU A CA 1
ATOM 1804 C C . LEU A 1 225 ? 39.414 1.811 -51.679 1.00 89.19 225 LEU A C 1
ATOM 1806 O O . LEU A 1 225 ? 40.247 1.571 -52.546 1.00 89.19 225 LEU A O 1
ATOM 1810 N N . SER A 1 226 ? 38.121 1.987 -51.955 1.00 89.62 226 SER A N 1
ATOM 1811 C CA . SER A 1 226 ? 37.560 1.901 -53.307 1.00 89.62 226 SER A CA 1
ATOM 1812 C C . SER A 1 226 ? 38.216 2.913 -54.255 1.00 89.62 226 SER A C 1
ATOM 1814 O O . SER A 1 226 ? 38.731 2.542 -55.308 1.00 89.62 226 SER A O 1
ATOM 1816 N N . LYS A 1 227 ? 38.338 4.180 -53.832 1.00 90.38 227 LYS A N 1
ATOM 1817 C CA . LYS A 1 227 ? 39.050 5.218 -54.603 1.00 90.38 227 LYS A CA 1
ATOM 1818 C C . LYS A 1 227 ? 40.524 4.887 -54.839 1.00 90.38 227 LYS A C 1
ATOM 1820 O O . LYS A 1 227 ? 41.063 5.239 -55.887 1.00 90.38 227 LYS A O 1
ATOM 1825 N N . LEU A 1 228 ? 41.192 4.264 -53.868 1.00 89.06 228 LEU A N 1
ATOM 1826 C CA . LEU A 1 228 ? 42.585 3.847 -54.015 1.00 89.06 228 LEU A CA 1
ATOM 1827 C C . LEU A 1 228 ? 42.720 2.726 -55.052 1.00 89.06 228 LEU A C 1
ATOM 1829 O O . LEU A 1 228 ? 43.616 2.798 -55.887 1.00 89.06 228 LEU A O 1
ATOM 1833 N N . ILE A 1 229 ? 41.818 1.739 -55.028 1.00 87.56 229 ILE A N 1
ATOM 1834 C CA . ILE A 1 229 ? 41.777 0.651 -56.015 1.00 87.56 229 ILE A CA 1
ATOM 1835 C C . ILE A 1 229 ? 41.590 1.224 -57.422 1.00 87.56 229 ILE A C 1
ATOM 1837 O O . ILE A 1 229 ? 42.413 0.935 -58.285 1.00 87.56 229 ILE A O 1
ATOM 1841 N N . SER A 1 230 ? 40.615 2.116 -57.637 1.00 87.38 230 SER A N 1
ATOM 1842 C CA . SER A 1 230 ? 40.403 2.739 -58.955 1.00 87.38 230 SER A CA 1
ATOM 1843 C C . SER A 1 230 ? 41.644 3.484 -59.462 1.00 87.38 230 SER A C 1
ATOM 1845 O O . SER A 1 230 ? 42.009 3.360 -60.626 1.00 87.38 230 SER A O 1
ATOM 1847 N N . ARG A 1 231 ? 42.358 4.205 -58.584 1.00 86.69 231 ARG A N 1
ATOM 1848 C CA . ARG A 1 231 ? 43.619 4.877 -58.953 1.00 86.69 231 ARG A CA 1
ATOM 1849 C C . ARG A 1 231 ? 44.732 3.896 -59.318 1.00 86.69 231 ARG A C 1
ATOM 1851 O O . ARG A 1 231 ? 45.534 4.193 -60.196 1.00 86.69 231 ARG A O 1
ATOM 1858 N N . LEU A 1 232 ? 44.818 2.757 -58.629 1.00 84.25 232 LEU A N 1
ATOM 1859 C CA . LEU A 1 232 ? 45.808 1.719 -58.929 1.00 84.25 232 LEU A CA 1
ATOM 1860 C C . LEU A 1 232 ? 45.499 1.005 -60.251 1.00 84.25 232 LEU A C 1
ATOM 1862 O O . LEU A 1 232 ? 46.426 0.680 -60.990 1.00 84.25 232 LEU A O 1
ATOM 1866 N N . GLU A 1 233 ? 44.220 0.804 -60.571 1.00 81.69 233 GLU A N 1
ATOM 1867 C CA . GLU A 1 233 ? 43.773 0.269 -61.862 1.00 81.69 233 GLU A CA 1
ATOM 1868 C C . GLU A 1 233 ? 44.083 1.234 -63.018 1.00 81.69 233 GLU A C 1
ATOM 1870 O O . GLU A 1 233 ? 44.561 0.797 -64.064 1.00 81.69 233 GLU A O 1
ATOM 1875 N N . GLU A 1 234 ? 43.913 2.546 -62.820 1.00 80.31 234 GLU A N 1
ATOM 1876 C CA . GLU A 1 234 ? 44.312 3.573 -63.799 1.00 80.31 234 GLU A CA 1
ATOM 1877 C C . GLU A 1 234 ? 45.832 3.611 -64.041 1.00 80.31 234 GLU A C 1
ATOM 1879 O O . GLU A 1 234 ? 46.279 3.873 -65.159 1.00 80.31 234 GLU A O 1
ATOM 1884 N N . TYR A 1 235 ? 46.640 3.326 -63.014 1.00 74.62 235 TYR A N 1
ATOM 1885 C CA . TYR A 1 235 ? 48.107 3.350 -63.098 1.00 74.62 235 TYR A CA 1
ATOM 1886 C C . TYR A 1 235 ? 48.726 2.078 -63.692 1.00 74.62 235 TYR A C 1
ATOM 1888 O O . TYR A 1 235 ? 49.926 2.057 -63.974 1.00 74.62 235 TYR A O 1
ATOM 1896 N N . ASN A 1 236 ? 47.931 1.025 -63.897 1.00 64.94 236 ASN A N 1
ATOM 1897 C CA . ASN A 1 236 ? 48.370 -0.225 -64.507 1.00 64.94 236 ASN A CA 1
ATOM 1898 C C . ASN A 1 236 ? 47.615 -0.467 -65.827 1.00 64.94 236 ASN A C 1
ATOM 1900 O O . ASN A 1 236 ? 46.783 -1.376 -65.903 1.00 64.94 236 ASN A O 1
ATOM 1904 N N . PRO A 1 237 ? 47.866 0.336 -66.884 1.00 55.88 237 PRO A N 1
ATOM 1905 C CA . PRO A 1 237 ? 47.294 0.053 -68.189 1.00 55.88 237 PRO A CA 1
ATOM 1906 C C . PRO A 1 237 ? 47.788 -1.329 -68.614 1.00 55.88 237 PRO A C 1
ATOM 1908 O O . PRO A 1 237 ? 48.993 -1.579 -68.652 1.00 55.88 237 PRO A O 1
ATOM 1911 N N . ALA A 1 238 ? 46.842 -2.234 -68.877 1.00 59.19 238 ALA A N 1
ATOM 1912 C CA . ALA A 1 238 ? 47.102 -3.624 -69.228 1.00 59.19 238 ALA A CA 1
ATOM 1913 C C . ALA A 1 238 ? 48.324 -3.749 -70.162 1.00 59.19 238 ALA A C 1
ATOM 1915 O O . ALA A 1 238 ? 48.394 -3.007 -71.149 1.00 59.19 238 ALA A O 1
ATOM 1916 N N . PRO A 1 239 ? 49.278 -4.667 -69.894 1.00 56.78 239 PRO A N 1
ATOM 1917 C CA . PRO A 1 239 ? 50.443 -4.834 -70.748 1.00 56.78 239 PRO A CA 1
ATOM 1918 C C . PRO A 1 239 ? 49.964 -5.078 -72.176 1.00 56.78 239 PRO A C 1
ATOM 1920 O O . PRO A 1 239 ? 49.255 -6.047 -72.461 1.00 56.78 239 PRO A O 1
ATOM 1923 N N . GLY A 1 240 ? 50.302 -4.129 -73.052 1.00 56.22 240 GLY A N 1
ATOM 1924 C CA . GLY A 1 240 ? 49.852 -4.103 -74.431 1.00 56.22 240 GLY A CA 1
ATOM 1925 C C . GLY A 1 240 ? 50.061 -5.461 -75.086 1.00 56.22 240 GLY A C 1
ATOM 1926 O O . GLY A 1 240 ? 51.178 -5.981 -75.129 1.00 56.22 240 GLY A O 1
ATOM 1927 N N . ARG A 1 241 ? 48.975 -6.030 -75.619 1.00 52.88 241 ARG A N 1
ATOM 1928 C CA . ARG A 1 241 ? 49.048 -7.124 -76.587 1.00 52.88 241 ARG A CA 1
ATOM 1929 C C . ARG A 1 241 ? 49.968 -6.663 -77.715 1.00 52.88 241 ARG A C 1
ATOM 1931 O O . ARG A 1 241 ? 49.565 -5.853 -78.549 1.00 52.88 241 ARG A O 1
ATOM 1938 N N . LYS A 1 242 ? 51.203 -7.169 -77.743 1.00 51.81 242 LYS A N 1
ATOM 1939 C CA . LYS A 1 242 ? 52.049 -7.092 -78.933 1.00 51.81 242 LYS A CA 1
ATOM 1940 C C . LYS A 1 242 ? 51.272 -7.774 -80.057 1.00 51.81 242 LYS A C 1
ATOM 1942 O O . LYS A 1 242 ? 51.040 -8.978 -80.000 1.00 51.81 242 LYS A O 1
ATOM 1947 N N . LYS A 1 243 ? 50.826 -6.992 -81.043 1.00 51.69 243 LYS A N 1
ATOM 1948 C CA . LYS A 1 243 ? 50.370 -7.527 -82.326 1.00 51.69 243 LYS A CA 1
ATOM 1949 C C . LYS A 1 243 ? 51.580 -8.204 -82.966 1.00 51.69 243 LYS A C 1
ATOM 1951 O O . LYS A 1 243 ? 52.514 -7.521 -83.375 1.00 51.69 243 LYS A O 1
ATOM 1956 N N . THR A 1 244 ? 51.590 -9.528 -82.978 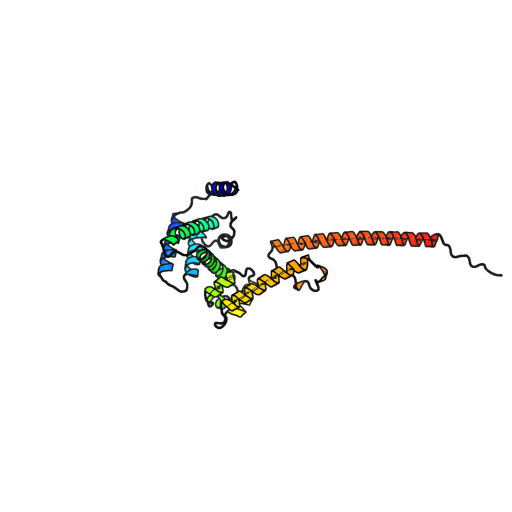1.00 54.34 244 THR A N 1
ATOM 1957 C CA . THR A 1 244 ? 52.465 -10.306 -83.851 1.00 54.34 244 THR A CA 1
ATOM 1958 C C . THR A 1 244 ? 51.842 -10.275 -85.243 1.00 54.34 244 THR A C 1
ATOM 1960 O O . THR A 1 244 ? 50.754 -10.827 -85.428 1.00 54.34 244 THR A O 1
ATOM 1963 N N . SER A 1 245 ? 52.485 -9.546 -86.157 1.00 62.59 245 SER A N 1
ATOM 1964 C CA . SER A 1 245 ? 52.319 -9.718 -87.605 1.00 62.59 245 SER A CA 1
ATOM 1965 C C . SER A 1 245 ? 53.008 -10.992 -88.072 1.00 62.59 245 SER A C 1
ATOM 1967 O O . SER A 1 245 ? 53.998 -11.384 -87.409 1.00 62.59 245 SER A O 1
#